Protein AF-A0A812KJJ4-F1 (afdb_monomer_lite)

Secondary structure (DSSP, 8-state):
-HHHHHHHGGGS-GGGHHHHHHHHHHHHHHT-SGGGHHHHHHHHHHHHHHHHHHGGGSS-HHHHHHHHHSSSHHHHHHHHHHHHHHHHHHT-TTS---HHHHHHHHHHHHHHHHHHHHHHHHHHTT-HHHHHHHHS-------GGGTTSSSSSS-------------------------------

Sequence (185 aa):
MRTKVQFDFYELPVESYGALRDSMLNHIDRFRAAEHQPIHTQLAIALADLAIQMDNAWPNPIETLFQRFGQTPQSWFTLLEVMKMLPEENNNYKLMTDSFKRESCSQRLQAATAQVVQFLLKLQCSDVQAKRKVLEPQPLESSPAKLVLELDTLHLPLLVQRPSPYPAELNASALDPINPKPWIS

Foldseek 3Di:
DLVCLQPVVVVDDLVCLVVVLVVLLVVLLVQLDPVSVVVNLSSLLSNLSSCLACQVSNPQSLVVLCVSQVPDPSRVVSSVSNLVNNLVVLPDPSRPDDPVSSVSSVVNNVVCVVVVVVSVVVVVPPVPVVVCVVPPPDPPPCDVVVVVPPPPPDDDDDDDDDDDDDYDDDDDDDDDDDDDDDDDD

Structure (mmCIF, N/CA/C/O backbone):
data_AF-A0A812KJJ4-F1
#
_entry.id   AF-A0A812KJJ4-F1
#
loop_
_atom_site.group_PDB
_atom_site.id
_atom_site.type_symbol
_atom_site.label_atom_id
_atom_site.label_alt_id
_atom_site.label_comp_id
_atom_site.label_asym_id
_atom_site.label_entity_id
_atom_site.label_seq_id
_atom_site.pdbx_PDB_ins_code
_atom_site.Cartn_x
_atom_site.Cartn_y
_atom_site.Cartn_z
_atom_site.occupancy
_atom_site.B_iso_or_equiv
_atom_site.auth_seq_id
_atom_site.auth_comp_id
_atom_site.auth_asym_id
_atom_site.auth_atom_id
_atom_site.pdbx_PDB_model_num
ATOM 1 N N . MET A 1 1 ? 8.246 -13.602 4.225 1.00 66.00 1 MET A N 1
ATOM 2 C CA . MET A 1 1 ? 7.565 -12.934 3.092 1.00 66.00 1 MET A CA 1
ATOM 3 C C . MET A 1 1 ? 8.172 -11.574 2.794 1.00 66.00 1 MET A C 1
ATOM 5 O O . MET A 1 1 ? 8.702 -11.435 1.705 1.00 66.00 1 MET A O 1
ATOM 9 N N . ARG A 1 2 ? 8.209 -10.630 3.750 1.00 78.44 2 ARG A N 1
ATOM 10 C CA . ARG A 1 2 ? 8.825 -9.302 3.560 1.00 78.44 2 ARG A CA 1
ATOM 11 C C . ARG A 1 2 ? 10.224 -9.340 2.930 1.00 78.44 2 ARG A C 1
ATOM 13 O O . ARG A 1 2 ? 10.422 -8.730 1.896 1.00 78.44 2 ARG A O 1
ATOM 20 N N . THR A 1 3 ? 11.147 -10.133 3.477 1.00 78.19 3 THR A N 1
ATOM 21 C CA . THR A 1 3 ? 12.515 -10.287 2.942 1.00 78.19 3 THR A CA 1
ATOM 22 C C . THR A 1 3 ? 12.534 -10.685 1.463 1.00 78.19 3 THR A C 1
ATOM 24 O O . THR A 1 3 ? 13.253 -10.079 0.686 1.00 78.19 3 THR A O 1
ATOM 27 N N . LYS A 1 4 ? 11.693 -11.641 1.047 1.00 76.69 4 LYS A N 1
ATOM 28 C CA . LYS A 1 4 ? 11.633 -12.073 -0.358 1.00 76.69 4 LYS A CA 1
ATOM 29 C C . LYS A 1 4 ? 11.108 -10.984 -1.282 1.00 76.69 4 LYS A C 1
ATOM 31 O O . LYS A 1 4 ? 11.615 -10.829 -2.380 1.00 76.69 4 LYS A O 1
ATOM 36 N N . VAL A 1 5 ? 10.111 -10.219 -0.834 1.00 74.94 5 VAL A N 1
ATOM 37 C CA . VAL A 1 5 ? 9.665 -9.042 -1.585 1.00 74.94 5 VAL A CA 1
ATOM 38 C C . VAL A 1 5 ? 10.828 -8.053 -1.660 1.00 74.94 5 VAL A C 1
ATOM 40 O O . VAL A 1 5 ? 11.232 -7.686 -2.746 1.00 74.94 5 VAL A O 1
ATOM 43 N N . GLN A 1 6 ? 11.458 -7.695 -0.545 1.00 78.00 6 GLN A N 1
ATOM 44 C CA . GLN A 1 6 ? 12.519 -6.682 -0.521 1.00 78.00 6 GLN A CA 1
ATOM 45 C C . GLN A 1 6 ? 13.761 -7.009 -1.363 1.00 78.00 6 GLN A C 1
ATOM 47 O O . GLN A 1 6 ? 14.363 -6.076 -1.893 1.00 78.00 6 GLN A O 1
ATOM 52 N N . PHE A 1 7 ? 14.146 -8.285 -1.465 1.00 76.19 7 PHE A N 1
ATOM 53 C CA . PHE A 1 7 ? 15.417 -8.686 -2.077 1.00 76.19 7 PHE A CA 1
ATOM 54 C C . PHE A 1 7 ? 15.286 -9.535 -3.340 1.00 76.19 7 PHE A C 1
ATOM 56 O O . PHE A 1 7 ? 16.163 -9.428 -4.183 1.00 76.19 7 PHE A O 1
ATOM 63 N N . ASP A 1 8 ? 14.215 -10.315 -3.507 1.00 82.00 8 ASP A N 1
ATOM 64 C CA . ASP A 1 8 ? 14.131 -11.349 -4.554 1.00 82.00 8 ASP A CA 1
ATOM 65 C C . ASP A 1 8 ? 12.957 -11.111 -5.521 1.00 82.00 8 ASP A C 1
ATOM 67 O O . ASP A 1 8 ? 12.625 -11.961 -6.343 1.00 82.00 8 ASP A O 1
ATOM 71 N N . PHE A 1 9 ? 12.274 -9.965 -5.435 1.00 85.38 9 PHE A N 1
ATOM 72 C CA . PHE A 1 9 ? 11.075 -9.719 -6.243 1.00 85.38 9 PHE A CA 1
ATOM 73 C C . PHE A 1 9 ? 11.355 -9.730 -7.752 1.00 85.38 9 PHE A C 1
ATOM 75 O O . PHE A 1 9 ? 10.498 -10.155 -8.520 1.00 85.38 9 PHE A O 1
ATOM 82 N N . TYR A 1 10 ? 12.554 -9.322 -8.179 1.00 83.25 10 TYR A N 1
ATOM 83 C CA . TYR A 1 10 ? 12.963 -9.363 -9.588 1.00 83.25 10 TYR A CA 1
ATOM 84 C C . TYR A 1 10 ? 13.077 -10.790 -10.154 1.00 83.25 10 TYR A C 1
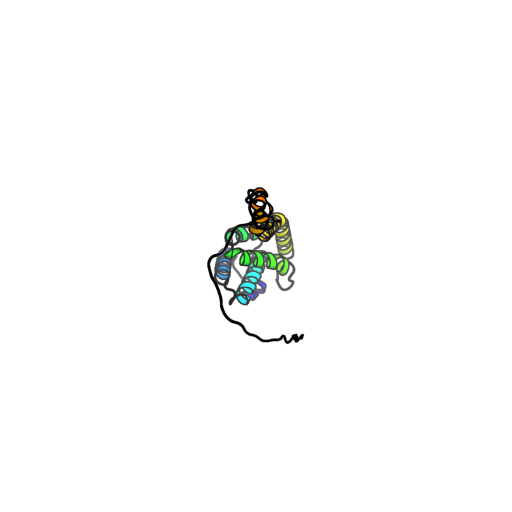ATOM 86 O O . TYR A 1 10 ? 13.110 -10.948 -11.371 1.00 83.25 10 TYR A O 1
ATOM 94 N N . GLU A 1 11 ? 13.140 -11.822 -9.304 1.00 88.06 11 GLU A N 1
ATOM 95 C CA . GLU A 1 11 ? 13.175 -13.227 -9.731 1.00 88.06 11 GLU A CA 1
ATOM 96 C C . GLU A 1 11 ? 11.788 -13.754 -10.126 1.00 88.06 11 GLU A C 1
ATOM 98 O O . GLU A 1 11 ? 11.671 -14.824 -10.728 1.00 88.06 11 GLU A O 1
ATOM 103 N N . LEU A 1 12 ? 10.718 -13.034 -9.772 1.00 88.25 12 LEU A N 1
ATOM 104 C CA . LEU A 1 12 ? 9.355 -13.483 -10.009 1.00 88.25 12 LEU A CA 1
ATOM 105 C C . LEU A 1 12 ? 8.900 -13.178 -11.449 1.00 88.25 12 LEU A C 1
ATOM 107 O O . LEU A 1 12 ? 9.078 -12.061 -11.935 1.00 88.25 12 LEU A O 1
ATOM 111 N N . PRO A 1 13 ? 8.233 -14.130 -12.125 1.00 91.88 13 PRO A N 1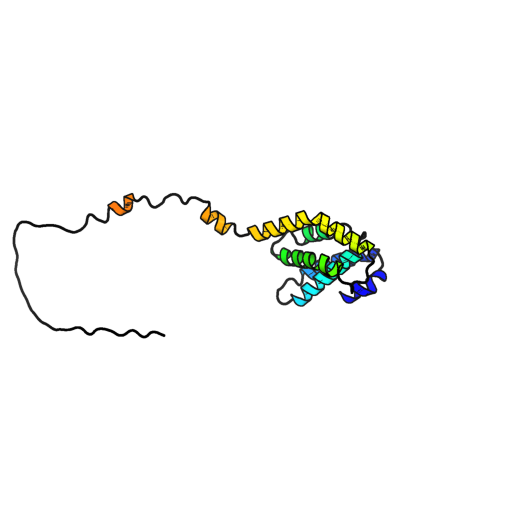
ATOM 112 C CA . PRO A 1 13 ? 7.617 -13.878 -13.423 1.00 91.88 13 PRO A CA 1
ATOM 113 C C . PRO A 1 13 ? 6.444 -12.897 -13.265 1.00 91.88 13 PRO A C 1
ATOM 115 O O . PRO A 1 13 ? 5.654 -13.017 -12.321 1.00 91.88 13 PRO A O 1
ATOM 118 N N . VAL A 1 14 ? 6.310 -11.932 -14.180 1.00 89.56 14 VAL A N 1
ATOM 119 C CA . VAL A 1 14 ? 5.319 -10.835 -14.098 1.00 89.56 14 VAL A CA 1
ATOM 120 C C . VAL A 1 14 ? 3.884 -11.365 -14.009 1.00 89.56 14 VAL A C 1
ATOM 122 O O . VAL A 1 14 ? 3.035 -10.799 -13.321 1.00 89.56 14 VAL A O 1
ATOM 125 N N . GLU A 1 15 ? 3.621 -12.507 -14.634 1.00 92.81 15 GLU A N 1
ATOM 126 C CA . GLU A 1 15 ? 2.335 -13.206 -14.646 1.00 92.81 15 GLU A CA 1
ATOM 127 C C . GLU A 1 15 ? 1.910 -13.658 -13.236 1.00 92.81 15 GLU A C 1
ATOM 129 O O . GLU A 1 15 ? 0.719 -13.788 -12.950 1.00 92.81 15 GLU A O 1
ATOM 134 N N . SER A 1 16 ? 2.871 -13.861 -12.326 1.00 93.44 16 SER A N 1
ATOM 135 C CA . SER A 1 16 ? 2.617 -14.265 -10.936 1.00 93.44 16 SER A CA 1
ATOM 136 C C . SER A 1 16 ? 2.270 -13.099 -10.006 1.00 93.44 16 SER A C 1
ATOM 138 O O . SER A 1 16 ? 1.725 -13.323 -8.921 1.00 93.44 16 SER A O 1
ATOM 140 N N . TYR A 1 17 ? 2.536 -11.852 -10.416 1.00 94.25 17 TYR A N 1
ATOM 141 C CA . TYR A 1 17 ? 2.412 -10.684 -9.540 1.00 94.25 17 TYR A CA 1
ATOM 142 C C . TYR A 1 17 ? 0.975 -10.490 -9.046 1.00 94.25 17 TYR A C 1
ATOM 144 O O . TYR A 1 17 ? 0.752 -10.241 -7.861 1.00 94.25 17 TYR A O 1
ATOM 152 N N . GLY A 1 18 ? -0.011 -10.649 -9.936 1.00 95.25 18 GLY A N 1
ATOM 153 C CA . GLY A 1 18 ? -1.428 -10.534 -9.583 1.00 95.25 18 GLY A CA 1
ATOM 154 C C . GLY A 1 18 ? -1.853 -11.567 -8.536 1.00 95.25 18 GLY A C 1
ATOM 155 O O . GLY A 1 18 ? -2.456 -11.210 -7.526 1.00 95.25 18 GLY A O 1
ATOM 156 N N . ALA A 1 19 ? -1.459 -12.831 -8.722 1.00 95.38 19 ALA A N 1
ATOM 157 C CA . ALA A 1 19 ? -1.766 -13.905 -7.779 1.00 95.38 19 ALA A CA 1
ATOM 158 C C . ALA A 1 19 ? -1.101 -13.685 -6.407 1.00 95.38 19 ALA A C 1
ATOM 160 O O . ALA A 1 19 ? -1.727 -13.917 -5.368 1.00 95.38 19 ALA A O 1
ATOM 161 N N . LEU A 1 20 ? 0.147 -13.198 -6.384 1.00 94.75 20 LEU A N 1
ATOM 162 C CA . LEU A 1 20 ? 0.846 -12.848 -5.146 1.00 94.75 20 LEU A CA 1
ATOM 163 C C . LEU A 1 20 ? 0.141 -11.704 -4.408 1.00 94.75 20 LEU A C 1
ATOM 165 O O . LEU A 1 20 ? -0.137 -11.832 -3.214 1.00 94.75 20 LEU A O 1
ATOM 169 N N . ARG A 1 21 ? -0.197 -10.619 -5.117 1.00 96.31 21 ARG A N 1
ATOM 170 C CA . ARG A 1 21 ? -0.962 -9.488 -4.574 1.00 96.31 21 ARG A CA 1
ATOM 171 C C . ARG A 1 21 ? -2.258 -9.963 -3.927 1.00 96.31 21 ARG A C 1
ATOM 173 O O . ARG A 1 21 ? -2.523 -9.637 -2.771 1.00 96.31 21 ARG A O 1
ATOM 180 N N . ASP A 1 22 ? -3.045 -10.755 -4.647 1.00 96.62 22 ASP A N 1
ATOM 181 C CA . ASP A 1 22 ? -4.348 -11.219 -4.171 1.00 96.62 22 ASP A CA 1
ATOM 182 C C . ASP A 1 22 ? -4.196 -12.145 -2.955 1.00 96.62 22 ASP A C 1
ATOM 184 O O . ASP A 1 22 ? -4.952 -12.045 -1.984 1.00 96.62 22 ASP A O 1
ATOM 188 N N . SER A 1 23 ? -3.168 -12.999 -2.945 1.00 96.25 23 SER A N 1
ATOM 189 C CA . SER A 1 23 ? -2.822 -13.816 -1.780 1.00 96.25 23 SER A CA 1
ATOM 190 C C . SER A 1 23 ? -2.473 -12.958 -0.561 1.00 96.25 23 SER A C 1
ATOM 192 O O . SER A 1 23 ? -2.976 -13.225 0.533 1.00 96.25 23 SER A O 1
ATOM 194 N N . MET A 1 24 ? -1.675 -11.899 -0.726 1.00 95.75 24 MET A N 1
ATOM 195 C CA . MET A 1 24 ? -1.295 -11.005 0.373 1.00 95.75 24 MET A CA 1
ATOM 196 C C . MET A 1 24 ? -2.477 -10.194 0.909 1.00 95.75 24 MET A C 1
ATOM 198 O O . MET A 1 24 ? -2.653 -10.120 2.126 1.00 95.75 24 MET A O 1
ATOM 202 N N . LEU A 1 25 ? -3.327 -9.662 0.023 1.00 96.81 25 LEU A N 1
ATOM 203 C CA . LEU A 1 25 ? -4.563 -8.965 0.396 1.00 96.81 25 LEU A CA 1
ATOM 204 C C . LEU A 1 25 ? -5.510 -9.869 1.194 1.00 96.81 25 LEU A C 1
ATOM 206 O O . LEU A 1 25 ? -6.129 -9.420 2.156 1.00 96.81 25 LEU A O 1
ATOM 210 N N . ASN A 1 26 ? -5.603 -11.150 0.834 1.00 95.94 26 ASN A N 1
ATOM 211 C CA . ASN A 1 26 ? -6.398 -12.117 1.586 1.00 95.94 26 ASN A CA 1
ATOM 212 C C . ASN A 1 26 ? -5.744 -12.504 2.923 1.00 95.94 26 ASN A C 1
ATOM 214 O O . ASN A 1 26 ? -6.450 -12.707 3.907 1.00 95.94 26 ASN A O 1
ATOM 218 N N . HIS A 1 27 ? -4.414 -12.615 2.985 1.00 94.31 27 HIS A N 1
ATOM 219 C CA . HIS A 1 27 ? -3.716 -12.981 4.220 1.00 94.31 27 HIS A CA 1
ATOM 220 C C . HIS A 1 27 ? -3.820 -11.892 5.286 1.00 94.31 27 HIS A C 1
ATOM 222 O O . HIS A 1 27 ? -4.172 -12.202 6.419 1.00 94.31 27 HIS A O 1
ATOM 228 N N . ILE A 1 28 ? -3.570 -10.626 4.943 1.00 95.19 28 ILE A N 1
ATOM 229 C CA . ILE A 1 28 ? -3.642 -9.526 5.920 1.00 95.19 28 ILE A CA 1
ATOM 230 C C . ILE A 1 28 ? -5.046 -9.376 6.531 1.00 95.19 28 ILE A C 1
ATOM 232 O O . ILE A 1 28 ? -5.184 -9.033 7.702 1.00 95.19 28 ILE A O 1
ATOM 236 N N . ASP A 1 29 ? -6.090 -9.711 5.770 1.00 91.69 29 ASP A N 1
ATOM 237 C CA . ASP A 1 29 ? -7.484 -9.699 6.224 1.00 91.69 29 ASP A CA 1
ATOM 238 C C . ASP A 1 29 ? -7.753 -10.745 7.325 1.00 91.69 29 ASP A C 1
ATOM 240 O O . ASP A 1 29 ? -8.553 -10.507 8.229 1.00 91.69 29 ASP A O 1
ATOM 244 N N . ARG A 1 30 ? -7.039 -11.881 7.293 1.00 91.75 30 ARG A N 1
ATOM 245 C CA . ARG A 1 30 ? -7.164 -12.976 8.275 1.00 91.75 30 ARG A CA 1
ATOM 246 C C . ARG A 1 30 ? -6.480 -12.674 9.607 1.00 91.75 30 ARG A C 1
ATOM 248 O O . ARG A 1 30 ? -6.903 -13.199 10.629 1.00 91.75 30 ARG A O 1
ATOM 255 N N . PHE A 1 31 ? -5.447 -11.834 9.612 1.00 92.12 31 PHE A N 1
ATOM 256 C CA . PHE A 1 31 ? -4.639 -11.537 10.804 1.00 92.12 31 PHE A CA 1
ATOM 257 C C . PHE A 1 31 ? -5.050 -10.238 11.513 1.00 92.12 31 PHE A C 1
ATOM 259 O O . PHE A 1 31 ? -4.237 -9.608 12.172 1.00 92.12 31 PHE A O 1
ATOM 266 N N . ARG A 1 32 ? -6.311 -9.811 11.396 1.00 88.81 32 ARG A N 1
ATOM 267 C CA . ARG A 1 32 ? -6.810 -8.560 12.004 1.00 88.81 32 ARG A CA 1
ATOM 268 C C . ARG A 1 32 ? -6.911 -8.542 13.521 1.00 88.81 32 ARG A C 1
ATOM 270 O O . ARG A 1 32 ? -7.018 -7.464 14.100 1.00 88.81 32 ARG A O 1
ATOM 277 N N . ALA A 1 33 ? -6.991 -9.714 14.135 1.00 88.12 33 ALA A N 1
ATOM 278 C CA . ALA A 1 33 ? -7.205 -9.823 15.565 1.00 88.12 33 ALA A CA 1
ATOM 279 C C . ALA A 1 33 ? -6.017 -9.212 16.332 1.00 88.12 33 ALA A C 1
ATOM 281 O O . ALA A 1 33 ? -4.876 -9.265 15.866 1.00 88.12 33 ALA A O 1
ATOM 282 N N . ALA A 1 34 ? -6.282 -8.595 17.485 1.00 87.25 34 ALA A N 1
ATOM 283 C CA . ALA A 1 34 ? -5.281 -7.816 18.219 1.00 87.25 34 ALA A CA 1
ATOM 284 C C . ALA A 1 34 ? -4.072 -8.670 18.647 1.00 87.25 34 ALA A C 1
ATOM 286 O O . ALA A 1 34 ? -2.934 -8.205 18.630 1.00 87.25 34 ALA A O 1
ATOM 287 N N . GLU A 1 35 ? -4.300 -9.948 18.944 1.00 91.50 35 GLU A N 1
ATOM 288 C CA . GLU A 1 35 ? -3.283 -10.958 19.245 1.00 91.50 35 GLU A CA 1
ATOM 289 C C . GLU A 1 35 ? -2.312 -11.234 18.082 1.00 91.50 35 GLU A C 1
ATOM 291 O O . GLU A 1 35 ? -1.236 -11.797 18.283 1.00 91.50 35 GLU A O 1
ATOM 296 N N . HIS A 1 36 ? -2.667 -10.836 16.860 1.00 92.88 36 HIS A N 1
ATOM 297 C CA . HIS A 1 36 ? -1.858 -11.003 15.656 1.00 92.88 36 HIS A CA 1
ATOM 298 C C . HIS A 1 36 ? -1.225 -9.694 15.174 1.00 92.88 36 HIS A C 1
ATOM 300 O O . HIS A 1 36 ? -0.637 -9.675 14.091 1.00 92.88 36 HIS A O 1
ATOM 306 N N . GLN A 1 37 ? -1.281 -8.620 15.969 1.00 92.25 37 GLN A N 1
ATOM 307 C CA . GLN A 1 37 ? -0.803 -7.293 15.572 1.00 92.25 37 GLN A CA 1
ATOM 308 C C . GLN A 1 37 ? 0.627 -7.290 14.997 1.00 92.25 37 GLN A C 1
ATOM 310 O O . GLN A 1 37 ? 0.803 -6.729 13.917 1.00 92.25 37 GLN A O 1
ATOM 315 N N . PRO A 1 38 ? 1.638 -7.969 15.581 1.00 94.12 38 PRO A N 1
ATOM 316 C CA . PRO A 1 38 ? 2.976 -7.996 14.984 1.00 94.12 38 PRO A CA 1
ATOM 317 C C . PRO A 1 38 ? 3.008 -8.627 13.584 1.00 94.12 38 PRO A C 1
ATOM 319 O O . PRO A 1 38 ? 3.742 -8.168 12.708 1.00 94.12 38 PRO A O 1
ATOM 322 N N . ILE A 1 39 ? 2.209 -9.675 13.360 1.00 94.62 39 ILE A N 1
ATOM 323 C CA . ILE A 1 39 ? 2.107 -10.368 12.068 1.00 94.62 39 ILE A CA 1
ATOM 324 C C . ILE A 1 39 ? 1.411 -9.461 11.058 1.00 94.62 39 ILE A C 1
ATOM 326 O O . ILE A 1 39 ? 1.889 -9.310 9.934 1.00 94.62 39 ILE A O 1
ATOM 330 N N . HIS A 1 40 ? 0.305 -8.842 11.466 1.00 95.38 40 HIS A N 1
ATOM 331 C CA . HIS A 1 40 ? -0.457 -7.924 10.631 1.00 95.38 40 HIS A CA 1
ATOM 332 C C . HIS A 1 40 ? 0.392 -6.732 10.191 1.00 95.38 40 HIS A C 1
ATOM 334 O O . HIS A 1 40 ? 0.494 -6.491 8.990 1.00 95.38 40 HIS A O 1
ATOM 340 N N . THR A 1 41 ? 1.132 -6.106 11.110 1.00 95.38 41 THR A N 1
ATOM 341 C CA . THR A 1 41 ? 2.072 -5.034 10.770 1.00 95.38 41 THR A CA 1
ATOM 342 C C . THR A 1 41 ? 3.108 -5.502 9.749 1.00 95.38 41 THR A C 1
ATOM 344 O O . THR A 1 41 ? 3.325 -4.829 8.745 1.00 95.38 41 THR A O 1
ATOM 347 N N . GLN A 1 42 ? 3.721 -6.682 9.915 1.00 95.69 42 GLN A N 1
ATOM 348 C CA . GLN A 1 42 ? 4.672 -7.186 8.910 1.00 95.69 42 GLN A CA 1
ATOM 349 C C . GLN A 1 42 ? 4.021 -7.469 7.549 1.00 95.69 42 GLN A C 1
ATOM 351 O O . GLN A 1 42 ? 4.672 -7.288 6.518 1.00 95.69 42 GLN A O 1
ATOM 356 N N . LEU A 1 43 ? 2.756 -7.894 7.520 1.00 96.12 43 LEU A N 1
ATOM 357 C CA . LEU A 1 43 ? 1.997 -8.058 6.280 1.00 96.12 43 LEU A CA 1
ATOM 358 C C . LEU A 1 43 ? 1.670 -6.709 5.634 1.00 96.12 43 LEU A C 1
ATOM 360 O O . LEU A 1 43 ? 1.783 -6.600 4.415 1.00 96.12 43 LEU A O 1
ATOM 364 N N . ALA A 1 44 ? 1.327 -5.685 6.420 1.00 97.31 44 ALA A N 1
ATOM 365 C CA . ALA A 1 44 ? 1.084 -4.333 5.926 1.00 97.31 44 ALA A CA 1
ATOM 366 C C . ALA A 1 44 ? 2.344 -3.743 5.286 1.00 97.31 44 ALA A C 1
ATOM 368 O O . ALA A 1 44 ? 2.283 -3.201 4.183 1.00 97.31 44 ALA A O 1
ATOM 369 N N . ILE A 1 45 ? 3.496 -3.930 5.936 1.00 96.88 45 ILE A N 1
ATOM 370 C CA . ILE A 1 45 ? 4.783 -3.493 5.401 1.00 96.88 45 ILE A CA 1
ATOM 371 C C . ILE A 1 45 ? 5.129 -4.247 4.114 1.00 96.88 45 ILE A C 1
ATOM 373 O O . ILE A 1 45 ? 5.453 -3.636 3.103 1.00 96.88 45 ILE A O 1
ATOM 377 N N . ALA A 1 46 ? 5.003 -5.576 4.118 1.00 96.12 46 ALA A N 1
ATOM 378 C CA . ALA A 1 46 ? 5.287 -6.372 2.929 1.00 96.12 46 ALA A CA 1
ATOM 379 C C . ALA A 1 46 ? 4.350 -6.024 1.755 1.00 96.12 46 ALA A C 1
ATOM 381 O O . ALA A 1 46 ? 4.758 -6.105 0.600 1.00 96.12 46 ALA A O 1
ATOM 382 N N . LEU A 1 47 ? 3.098 -5.647 2.035 1.00 97.25 47 LEU A N 1
ATOM 383 C CA . LEU A 1 47 ? 2.141 -5.210 1.019 1.00 97.25 47 LEU A CA 1
ATOM 384 C C . LEU A 1 47 ? 2.492 -3.824 0.459 1.00 97.25 47 LEU A C 1
ATOM 386 O O . LEU A 1 47 ? 2.328 -3.604 -0.740 1.00 97.25 47 LEU A O 1
ATOM 390 N N . ALA A 1 48 ? 3.009 -2.918 1.295 1.00 97.94 48 ALA A N 1
ATOM 391 C CA . ALA A 1 48 ? 3.562 -1.640 0.850 1.00 97.94 48 ALA A CA 1
ATOM 392 C C . ALA A 1 48 ? 4.794 -1.844 -0.052 1.00 97.94 48 ALA A C 1
ATOM 394 O O . ALA A 1 48 ? 4.824 -1.311 -1.162 1.00 97.94 48 ALA A O 1
ATOM 395 N N . ASP A 1 49 ? 5.744 -2.688 0.369 1.00 97.44 49 ASP A N 1
ATOM 396 C CA . ASP A 1 49 ? 6.920 -3.071 -0.426 1.00 97.44 49 ASP A CA 1
ATOM 397 C C . ASP A 1 49 ? 6.510 -3.652 -1.792 1.00 97.44 49 ASP A C 1
ATOM 399 O O . ASP A 1 49 ? 7.075 -3.298 -2.829 1.00 97.44 49 ASP A O 1
ATOM 403 N N . LEU A 1 50 ? 5.494 -4.525 -1.805 1.00 96.94 50 LEU A N 1
ATOM 404 C CA . LEU A 1 50 ? 4.968 -5.132 -3.027 1.00 96.94 50 LEU A CA 1
ATOM 405 C C . LEU A 1 50 ? 4.346 -4.086 -3.962 1.00 96.94 50 LEU A C 1
ATOM 407 O O . LEU A 1 50 ? 4.607 -4.111 -5.164 1.00 96.94 50 LEU A O 1
ATOM 411 N N . ALA A 1 51 ? 3.537 -3.166 -3.430 1.00 97.62 51 ALA A N 1
ATOM 412 C CA . ALA A 1 51 ? 2.885 -2.126 -4.223 1.00 97.62 51 ALA A CA 1
ATOM 413 C C . ALA A 1 51 ? 3.899 -1.203 -4.916 1.00 97.62 51 ALA A C 1
ATOM 415 O O . ALA A 1 51 ? 3.727 -0.881 -6.092 1.00 97.62 51 ALA A O 1
ATOM 416 N N . ILE A 1 52 ? 4.975 -0.825 -4.216 1.00 97.31 52 ILE A N 1
ATOM 417 C CA . ILE A 1 52 ? 6.063 -0.017 -4.784 1.00 97.31 52 ILE A CA 1
ATOM 418 C C . ILE A 1 52 ? 6.769 -0.791 -5.904 1.00 97.31 52 ILE A C 1
ATOM 420 O O . ILE A 1 52 ? 7.019 -0.242 -6.975 1.00 97.31 52 ILE A O 1
ATOM 424 N N . GLN A 1 53 ? 7.059 -2.076 -5.693 1.00 95.69 53 GLN A N 1
ATOM 425 C CA . GLN A 1 53 ? 7.825 -2.859 -6.661 1.00 95.69 53 GLN A CA 1
ATOM 426 C C . GLN A 1 53 ? 7.050 -3.308 -7.898 1.00 95.69 53 GLN A C 1
ATOM 428 O O . GLN A 1 53 ? 7.652 -3.387 -8.975 1.00 95.69 53 GLN A O 1
ATOM 433 N N . MET A 1 54 ? 5.749 -3.583 -7.765 1.00 95.62 54 MET A N 1
ATOM 434 C CA . MET A 1 54 ? 4.876 -3.892 -8.901 1.00 95.62 54 MET A CA 1
ATOM 435 C C . MET A 1 54 ? 4.715 -2.688 -9.833 1.00 95.62 54 MET A C 1
ATOM 437 O O . MET A 1 54 ? 4.559 -2.883 -11.035 1.00 95.62 54 MET A O 1
ATOM 441 N N . ASP A 1 55 ? 4.764 -1.466 -9.297 1.00 95.00 55 ASP A N 1
ATOM 442 C CA . ASP A 1 55 ? 4.643 -0.210 -10.037 1.00 95.00 55 ASP A CA 1
ATOM 443 C C . ASP A 1 55 ? 3.517 -0.223 -11.094 1.00 95.00 55 ASP A C 1
ATOM 445 O O . ASP A 1 55 ? 2.344 -0.232 -10.721 1.00 95.00 55 ASP A O 1
ATOM 449 N N . ASN A 1 56 ? 3.842 -0.269 -12.391 1.00 93.06 56 ASN A N 1
ATOM 450 C CA . ASN A 1 56 ? 2.866 -0.299 -13.486 1.00 93.06 56 ASN A CA 1
ATOM 451 C C . ASN A 1 56 ? 2.041 -1.597 -13.548 1.00 93.06 56 ASN A C 1
ATOM 453 O O . ASN A 1 56 ? 0.919 -1.586 -14.048 1.00 93.06 56 ASN A O 1
ATOM 457 N N . ALA A 1 57 ? 2.552 -2.710 -13.012 1.00 94.62 57 ALA A N 1
ATOM 458 C CA . ALA A 1 57 ? 1.804 -3.965 -12.909 1.00 94.62 57 ALA A CA 1
ATOM 459 C C . ALA A 1 57 ? 0.687 -3.900 -11.848 1.00 94.62 57 ALA A C 1
ATOM 461 O O . ALA A 1 57 ? -0.214 -4.740 -11.838 1.00 94.62 57 ALA A O 1
ATOM 462 N N . TRP A 1 58 ? 0.715 -2.894 -10.966 1.00 96.19 58 TRP A N 1
ATOM 463 C CA . TRP A 1 58 ? -0.388 -2.560 -10.069 1.00 96.19 58 TRP A CA 1
ATOM 464 C C . TRP A 1 58 ? -0.688 -1.058 -10.153 1.00 96.19 58 TRP A C 1
ATOM 466 O O . TRP A 1 58 ? -0.238 -0.294 -9.304 1.00 96.19 58 TRP A O 1
ATOM 476 N N . PRO A 1 59 ? -1.455 -0.606 -11.160 1.00 88.88 59 PRO A N 1
ATOM 477 C CA . PRO A 1 59 ? -1.584 0.821 -11.459 1.00 88.88 59 PRO A CA 1
ATOM 478 C C . PRO A 1 59 ? -2.255 1.613 -10.327 1.00 88.88 59 PRO A C 1
ATOM 480 O O . PRO A 1 59 ? -1.764 2.677 -9.950 1.00 88.88 59 PRO A O 1
ATOM 483 N N . ASN A 1 60 ? -3.305 1.052 -9.712 1.00 93.94 60 ASN A N 1
ATOM 484 C CA . ASN A 1 60 ? -4.134 1.742 -8.716 1.00 93.94 60 ASN A CA 1
ATOM 485 C C . ASN A 1 60 ? -4.100 1.047 -7.336 1.00 93.94 60 ASN A C 1
ATOM 487 O O . ASN A 1 60 ? -5.133 0.547 -6.873 1.00 93.94 60 ASN A O 1
ATOM 491 N N . PRO A 1 61 ? -2.943 0.977 -6.646 1.00 96.50 61 PRO A N 1
ATOM 492 C CA . PRO A 1 61 ? -2.828 0.244 -5.388 1.00 96.50 61 PRO A CA 1
ATOM 493 C C . PRO A 1 61 ? -3.646 0.896 -4.276 1.00 96.50 61 PRO A C 1
ATOM 495 O O . PRO A 1 61 ? -4.349 0.205 -3.544 1.00 96.50 61 PRO A O 1
ATOM 498 N N . ILE A 1 62 ? -3.639 2.228 -4.201 1.00 96.62 62 ILE A N 1
ATOM 499 C CA . ILE A 1 62 ? -4.386 2.980 -3.188 1.00 96.62 62 ILE A CA 1
ATOM 500 C C . ILE A 1 62 ? -5.892 2.783 -3.376 1.00 96.62 62 ILE A C 1
ATOM 502 O O . ILE A 1 62 ? -6.587 2.424 -2.429 1.00 96.62 62 ILE A O 1
ATOM 506 N N . GLU A 1 63 ? -6.395 2.920 -4.604 1.00 96.56 63 GLU A N 1
ATOM 507 C CA . GLU A 1 63 ? -7.808 2.679 -4.907 1.00 96.56 63 GLU A CA 1
ATOM 508 C C . GLU A 1 63 ? -8.223 1.240 -4.568 1.00 96.56 63 GLU A C 1
ATOM 510 O O . GLU A 1 63 ? -9.230 1.037 -3.892 1.00 96.56 63 GLU A O 1
ATOM 515 N N . THR A 1 64 ? -7.407 0.249 -4.951 1.00 97.06 64 THR A N 1
ATOM 516 C CA . THR A 1 64 ? -7.639 -1.169 -4.621 1.00 97.06 64 THR A CA 1
ATOM 517 C C . THR A 1 64 ? -7.766 -1.364 -3.105 1.00 97.06 64 THR A C 1
ATOM 519 O O . THR A 1 64 ? -8.663 -2.061 -2.632 1.00 97.06 64 THR A O 1
ATOM 522 N N . LEU A 1 65 ? -6.896 -0.718 -2.321 1.00 97.69 65 LEU A N 1
ATOM 523 C CA . LEU A 1 65 ? -6.920 -0.782 -0.858 1.00 97.69 65 LEU A CA 1
ATOM 524 C C . LEU A 1 65 ? -8.170 -0.111 -0.275 1.00 97.69 65 LEU A C 1
ATOM 526 O O . LEU A 1 65 ? -8.788 -0.673 0.628 1.00 97.69 65 LEU A O 1
A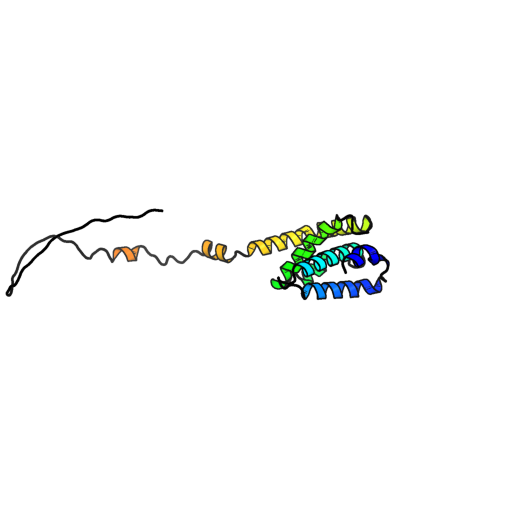TOM 530 N N . PHE A 1 66 ? -8.601 1.036 -0.802 1.00 97.19 66 PHE A N 1
ATOM 531 C CA . PHE A 1 66 ? -9.852 1.685 -0.387 1.00 97.19 66 PHE A CA 1
ATOM 532 C C . PHE A 1 66 ? -11.090 0.849 -0.731 1.00 97.19 66 PHE A C 1
ATOM 534 O O . PHE A 1 66 ? -12.002 0.722 0.090 1.00 97.19 66 PHE A O 1
ATOM 541 N N . GLN A 1 67 ? -11.127 0.243 -1.916 1.00 96.44 67 GLN A N 1
ATOM 542 C CA . GLN A 1 67 ? -12.207 -0.658 -2.314 1.00 96.44 67 GLN A CA 1
ATOM 543 C C . GLN A 1 67 ? -12.248 -1.902 -1.419 1.00 96.44 67 GLN A C 1
ATOM 545 O O . GLN A 1 67 ? -13.327 -2.329 -1.016 1.00 96.44 67 GLN A O 1
ATOM 550 N N . ARG A 1 68 ? -11.085 -2.453 -1.049 1.00 95.88 68 ARG A N 1
ATOM 551 C CA . ARG A 1 68 ? -11.004 -3.671 -0.233 1.00 95.88 68 ARG A CA 1
ATOM 552 C C . ARG A 1 68 ? -11.235 -3.431 1.258 1.00 95.88 68 ARG A C 1
ATOM 554 O O . ARG A 1 68 ? -11.904 -4.231 1.903 1.00 95.88 68 ARG A O 1
ATOM 561 N N . PHE A 1 69 ? -10.672 -2.361 1.812 1.00 96.44 69 PHE A N 1
ATOM 562 C CA . PHE A 1 69 ? -10.577 -2.149 3.259 1.00 96.44 69 PHE A CA 1
ATOM 563 C C . PHE A 1 69 ? -11.244 -0.856 3.751 1.00 96.44 69 PHE A C 1
ATOM 565 O O . PHE A 1 69 ? -11.398 -0.669 4.957 1.00 96.44 69 PHE A O 1
ATOM 572 N N . GLY A 1 70 ? -11.694 0.029 2.859 1.00 94.31 70 GLY A N 1
ATOM 573 C CA . GLY A 1 70 ? -12.382 1.276 3.222 1.00 94.31 70 GLY A CA 1
ATOM 574 C C . GLY A 1 70 ? -13.884 1.127 3.482 1.00 94.31 70 GLY A C 1
ATOM 575 O O . GLY A 1 70 ? -14.507 2.045 4.017 1.00 94.31 70 GLY A O 1
ATOM 576 N N . GLN A 1 71 ? -14.473 -0.021 3.134 1.00 92.25 71 GLN A N 1
ATOM 577 C CA . GLN A 1 71 ? -15.929 -0.207 3.132 1.00 92.25 71 GLN A CA 1
ATOM 578 C C . GLN A 1 71 ? -16.512 -0.513 4.517 1.00 92.25 71 GLN A C 1
ATOM 580 O O . GLN A 1 71 ? -17.623 -0.083 4.816 1.00 92.25 71 GLN A O 1
ATOM 585 N N . THR A 1 72 ? -15.772 -1.224 5.376 1.00 90.31 72 THR A N 1
ATOM 586 C CA . THR A 1 72 ? -16.280 -1.685 6.680 1.00 90.31 72 THR A CA 1
ATOM 587 C C . THR A 1 72 ? -15.433 -1.167 7.847 1.00 90.31 72 THR A C 1
ATOM 589 O O . THR A 1 72 ? -14.208 -1.157 7.735 1.00 90.31 72 THR A O 1
ATOM 592 N N . PRO A 1 73 ? -16.029 -0.777 8.990 1.00 90.38 73 PRO A N 1
ATOM 593 C CA . PRO A 1 73 ? -15.269 -0.312 10.155 1.00 90.38 73 PRO A CA 1
ATOM 594 C C . PRO A 1 73 ? -14.197 -1.290 10.647 1.00 90.38 73 PRO A C 1
ATOM 596 O O . PRO A 1 73 ? -13.112 -0.883 11.052 1.00 90.38 73 PRO A O 1
ATOM 599 N N . GLN A 1 74 ? -14.473 -2.590 10.542 1.00 89.00 74 GLN A N 1
ATOM 600 C CA . GLN A 1 74 ? -13.572 -3.673 10.933 1.00 89.00 74 GLN A CA 1
ATOM 601 C C . GLN A 1 74 ? -12.308 -3.721 10.063 1.00 89.00 74 GLN A C 1
ATOM 603 O O . GLN A 1 74 ? -11.286 -4.256 10.488 1.00 89.00 74 GLN A O 1
ATOM 608 N N . SER A 1 75 ? -12.369 -3.169 8.847 1.00 92.62 75 SER A N 1
ATOM 609 C CA . SER A 1 75 ? -11.269 -3.164 7.886 1.00 92.62 75 SER A CA 1
ATOM 610 C C . SER A 1 75 ? -10.464 -1.876 7.836 1.00 92.62 75 SER A C 1
ATOM 612 O O . SER A 1 75 ? -9.361 -1.876 7.288 1.00 92.62 75 SER A O 1
ATOM 614 N N . TRP A 1 76 ? -10.963 -0.800 8.445 1.00 94.25 76 TRP A N 1
ATOM 615 C CA . TRP A 1 76 ? -10.304 0.504 8.419 1.00 94.25 76 TRP A CA 1
ATOM 616 C C . TRP A 1 76 ? -8.915 0.480 9.045 1.00 94.25 76 TRP A C 1
ATOM 618 O O . TRP A 1 76 ? -8.016 1.131 8.524 1.00 94.25 76 TRP A O 1
ATOM 628 N N . PHE A 1 77 ? -8.715 -0.308 10.104 1.00 93.12 77 PHE A N 1
ATOM 629 C CA . PHE A 1 77 ? -7.394 -0.483 10.706 1.00 93.12 77 PHE A CA 1
ATOM 630 C C . PHE A 1 77 ? -6.372 -0.998 9.679 1.00 93.12 77 PHE A C 1
ATOM 632 O O . PHE A 1 77 ? -5.335 -0.371 9.482 1.00 93.12 77 PHE A O 1
ATOM 639 N N . THR A 1 78 ? -6.716 -2.058 8.934 1.00 96.06 78 THR A N 1
ATOM 640 C CA . THR A 1 78 ? -5.869 -2.588 7.853 1.00 96.06 78 THR A CA 1
ATOM 641 C C . THR A 1 78 ? -5.569 -1.529 6.793 1.00 96.06 78 THR A C 1
ATOM 643 O O . THR A 1 78 ? -4.424 -1.401 6.368 1.00 96.06 78 THR A O 1
ATOM 646 N N . LEU A 1 79 ? -6.580 -0.762 6.366 1.00 97.25 79 LEU A N 1
ATOM 647 C CA . LEU A 1 79 ? -6.391 0.303 5.379 1.00 97.25 79 LEU A CA 1
ATOM 648 C C . LEU A 1 79 ? -5.378 1.341 5.869 1.00 97.25 79 LEU A C 1
ATOM 650 O O . LEU A 1 79 ? -4.426 1.652 5.158 1.00 97.25 79 LEU A O 1
ATOM 654 N N . LEU A 1 80 ? -5.590 1.873 7.073 1.00 95.94 80 LEU A N 1
ATOM 655 C CA . LEU A 1 80 ? -4.761 2.934 7.640 1.00 95.94 80 LEU A CA 1
ATOM 656 C C . LEU A 1 80 ? -3.325 2.476 7.862 1.00 95.94 80 LEU A C 1
ATOM 658 O O . LEU A 1 80 ? -2.399 3.241 7.610 1.00 95.94 80 LEU A O 1
ATOM 662 N N . GLU A 1 81 ? -3.135 1.233 8.294 1.00 96.12 81 GLU A N 1
ATOM 663 C CA . GLU A 1 81 ? -1.802 0.692 8.514 1.00 96.12 81 GLU A CA 1
ATOM 664 C C . GLU A 1 81 ? -1.026 0.559 7.202 1.00 96.12 81 GLU A C 1
ATOM 666 O O . GLU A 1 81 ? 0.101 1.037 7.112 1.00 96.12 81 GLU A O 1
ATOM 671 N N . VAL A 1 82 ? -1.642 0.032 6.138 1.00 97.69 82 VAL A N 1
ATOM 672 C CA . VAL A 1 82 ? -0.987 -0.038 4.819 1.00 97.69 82 VAL A CA 1
ATOM 673 C C . VAL A 1 82 ? -0.740 1.365 4.249 1.00 97.69 82 VAL A C 1
ATOM 675 O O . VAL A 1 82 ? 0.342 1.631 3.728 1.00 97.69 82 VAL A O 1
ATOM 678 N N . MET A 1 83 ? -1.705 2.285 4.379 1.00 97.25 83 MET A N 1
ATOM 679 C CA . MET A 1 83 ? -1.550 3.682 3.943 1.00 97.25 83 MET A CA 1
ATOM 680 C C . MET A 1 83 ? -0.414 4.401 4.671 1.00 97.25 83 MET A C 1
ATOM 682 O O . MET A 1 83 ? 0.269 5.217 4.062 1.00 97.25 83 MET A O 1
ATOM 686 N N . LYS A 1 84 ? -0.197 4.091 5.953 1.00 96.38 84 LYS A N 1
ATOM 687 C CA . LYS A 1 84 ? 0.936 4.593 6.733 1.00 96.38 84 LYS A CA 1
ATOM 688 C C . LYS A 1 84 ? 2.256 3.979 6.261 1.00 96.38 84 LYS A C 1
ATOM 690 O O . LYS A 1 84 ? 3.231 4.705 6.095 1.00 96.38 84 LYS A O 1
ATOM 695 N N . MET A 1 85 ? 2.289 2.668 6.014 1.00 97.75 85 MET A N 1
ATOM 696 C CA . MET A 1 85 ? 3.524 1.986 5.618 1.00 97.75 85 MET A CA 1
ATOM 697 C C . MET A 1 85 ? 4.005 2.356 4.210 1.00 97.75 85 MET A C 1
ATOM 699 O O . MET A 1 85 ? 5.207 2.341 3.971 1.00 97.75 85 MET A O 1
ATOM 703 N N . LEU A 1 86 ? 3.112 2.715 3.281 1.00 97.69 86 LEU A N 1
ATOM 704 C CA . LEU A 1 86 ? 3.483 3.102 1.910 1.00 97.69 86 LEU A CA 1
ATOM 705 C C . LEU A 1 86 ? 4.525 4.237 1.833 1.00 97.69 86 LEU A C 1
ATOM 707 O O . LEU A 1 86 ? 5.583 4.011 1.246 1.00 97.69 86 LEU A O 1
ATOM 711 N N . PRO A 1 87 ? 4.296 5.440 2.398 1.00 97.38 87 PRO A N 1
ATOM 712 C CA . PRO A 1 87 ? 5.299 6.503 2.382 1.00 97.38 87 PRO A CA 1
ATOM 713 C C . PRO A 1 87 ? 6.549 6.156 3.202 1.00 97.38 87 PRO A C 1
ATOM 715 O O . PRO A 1 87 ? 7.641 6.596 2.844 1.00 97.38 87 PRO A O 1
ATOM 718 N N . GLU A 1 88 ? 6.422 5.372 4.278 1.00 97.94 88 GLU A N 1
ATOM 719 C CA . GLU A 1 88 ? 7.569 4.937 5.086 1.00 97.94 88 GLU A CA 1
ATOM 720 C C . GLU A 1 88 ? 8.501 4.014 4.282 1.00 97.94 88 GLU A C 1
ATOM 722 O O . GLU A 1 88 ? 9.697 4.290 4.168 1.00 97.94 88 GLU A O 1
ATOM 727 N N . GLU A 1 89 ? 7.966 2.974 3.634 1.00 97.19 89 GLU A N 1
ATOM 728 C CA . GLU A 1 89 ? 8.771 2.061 2.815 1.00 97.19 89 GLU A CA 1
ATOM 729 C C . GLU A 1 89 ? 9.233 2.702 1.496 1.00 97.19 89 GLU A C 1
ATOM 731 O O . GLU A 1 89 ? 10.337 2.416 1.025 1.00 97.19 89 GLU A O 1
ATOM 736 N N . ASN A 1 90 ? 8.484 3.664 0.940 1.00 97.56 90 ASN A N 1
ATOM 737 C CA . ASN A 1 90 ? 8.941 4.421 -0.231 1.00 97.56 90 ASN A CA 1
ATOM 738 C C . ASN A 1 90 ? 10.176 5.293 0.055 1.00 97.56 90 ASN A C 1
ATOM 740 O O . ASN A 1 90 ? 10.887 5.675 -0.874 1.00 97.56 90 ASN A O 1
ATOM 744 N N . ASN A 1 91 ? 10.473 5.564 1.328 1.00 96.44 91 ASN A N 1
ATOM 745 C CA . ASN A 1 91 ? 11.703 6.222 1.775 1.00 96.44 91 ASN A CA 1
ATOM 746 C C . ASN A 1 91 ? 12.717 5.243 2.396 1.00 96.44 91 ASN A C 1
ATOM 748 O O . ASN A 1 91 ? 13.821 5.639 2.773 1.00 96.44 91 ASN A O 1
ATOM 752 N N . ASN A 1 92 ? 12.381 3.955 2.494 1.00 95.75 92 ASN A N 1
ATOM 753 C CA . ASN A 1 92 ? 13.251 2.946 3.079 1.00 95.75 92 ASN A CA 1
ATOM 754 C C . ASN A 1 92 ? 14.333 2.511 2.079 1.00 95.75 92 ASN A C 1
ATOM 756 O O . ASN A 1 92 ? 14.040 1.917 1.038 1.00 95.75 92 ASN A O 1
ATOM 760 N N . TYR A 1 93 ? 15.600 2.754 2.417 1.00 92.12 93 TYR A N 1
ATOM 761 C CA . TYR A 1 93 ? 16.755 2.348 1.607 1.00 92.12 93 TYR A CA 1
ATOM 762 C C . TYR A 1 93 ? 16.952 0.826 1.545 1.00 92.12 93 TYR A C 1
ATOM 764 O O . TYR A 1 93 ? 17.659 0.341 0.669 1.00 92.12 93 TYR A O 1
ATOM 772 N N . LYS A 1 94 ? 16.348 0.059 2.467 1.00 91.31 94 LYS A N 1
ATOM 773 C CA . LYS A 1 94 ? 16.419 -1.411 2.461 1.00 91.31 94 LYS A CA 1
ATOM 774 C C . LYS A 1 94 ? 15.555 -2.039 1.369 1.00 91.31 94 LYS A C 1
ATOM 776 O O . LYS A 1 94 ? 15.806 -3.181 1.003 1.00 91.31 94 LYS A O 1
ATOM 781 N N . LEU A 1 95 ? 14.559 -1.313 0.857 1.00 92.06 95 LEU A N 1
ATOM 782 C CA . LEU A 1 95 ? 13.785 -1.741 -0.301 1.00 92.06 95 LEU A CA 1
ATOM 783 C C . LEU A 1 95 ? 14.624 -1.517 -1.566 1.00 92.06 95 LEU A C 1
ATOM 785 O O . LEU A 1 95 ? 14.865 -0.374 -1.962 1.00 92.06 95 LEU A O 1
ATOM 789 N N . MET A 1 96 ? 15.074 -2.600 -2.199 1.00 90.19 96 MET A N 1
ATOM 790 C CA . MET A 1 96 ? 15.935 -2.551 -3.386 1.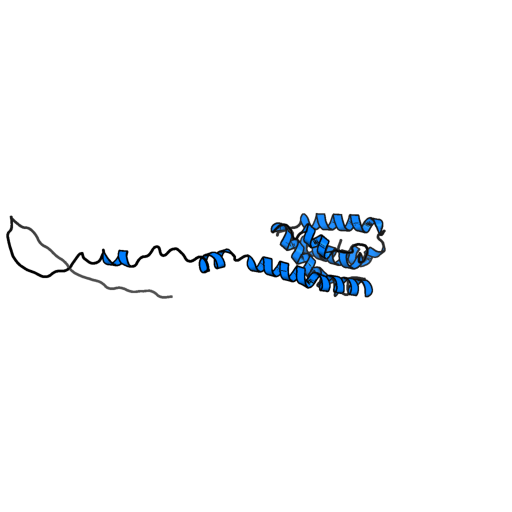00 90.19 96 MET A CA 1
ATOM 791 C C . MET A 1 96 ? 15.115 -2.245 -4.647 1.00 90.19 96 MET A C 1
ATOM 793 O O . MET A 1 96 ? 14.887 -3.101 -5.494 1.00 90.19 96 MET A O 1
ATOM 797 N N . THR A 1 97 ? 14.641 -1.003 -4.752 1.00 91.56 97 THR A N 1
ATOM 798 C CA . THR A 1 97 ? 13.852 -0.492 -5.881 1.00 91.56 97 THR A CA 1
ATOM 799 C C . THR A 1 97 ? 14.519 0.728 -6.513 1.00 91.56 97 THR A C 1
ATOM 801 O O . THR A 1 97 ? 15.205 1.495 -5.832 1.00 91.56 97 THR A O 1
ATOM 804 N N . ASP A 1 98 ? 14.288 0.931 -7.809 1.00 93.12 98 ASP A N 1
ATOM 805 C CA . ASP A 1 98 ? 14.803 2.079 -8.554 1.00 93.12 98 ASP A CA 1
ATOM 806 C C . ASP A 1 98 ? 14.071 3.395 -8.214 1.00 93.12 98 ASP A C 1
ATOM 808 O O . ASP A 1 98 ? 12.988 3.411 -7.618 1.00 93.12 98 ASP A O 1
ATOM 812 N N . SER A 1 99 ? 14.688 4.523 -8.582 1.00 95.44 99 SER A N 1
ATOM 813 C CA . SER A 1 99 ? 14.162 5.866 -8.313 1.00 95.44 99 SER A CA 1
ATOM 814 C C . SER A 1 99 ? 12.874 6.175 -9.073 1.00 95.44 99 SER A C 1
ATOM 816 O O . SER A 1 99 ? 12.058 6.941 -8.569 1.00 95.44 99 SER A O 1
ATOM 818 N N . PHE A 1 100 ? 12.668 5.573 -10.247 1.00 96.56 100 PHE A N 1
ATOM 819 C CA . PHE A 1 100 ? 11.474 5.796 -11.059 1.00 96.56 100 PHE A CA 1
ATOM 820 C C . PHE A 1 100 ? 10.233 5.231 -10.361 1.00 96.56 100 PHE A C 1
ATOM 822 O O . PHE A 1 100 ? 9.234 5.932 -10.203 1.00 96.56 100 PHE A O 1
ATOM 829 N N . LYS A 1 101 ? 10.319 4.006 -9.830 1.00 96.25 101 LYS A N 1
ATOM 830 C CA . LYS A 1 101 ? 9.247 3.411 -9.018 1.00 96.25 101 LYS A CA 1
ATOM 831 C C . LYS A 1 101 ? 8.962 4.224 -7.758 1.00 96.25 101 LYS A C 1
ATOM 833 O O . LYS A 1 101 ? 7.798 4.394 -7.390 1.00 96.25 101 LYS A O 1
ATOM 838 N N . ARG A 1 102 ? 10.003 4.772 -7.115 1.00 97.31 102 ARG A N 1
ATOM 839 C CA . ARG A 1 102 ? 9.833 5.637 -5.933 1.00 97.31 102 ARG A CA 1
ATOM 840 C C . ARG A 1 102 ? 9.105 6.931 -6.267 1.00 97.31 102 ARG A C 1
ATOM 842 O O . ARG A 1 102 ? 8.208 7.340 -5.529 1.00 97.31 102 ARG A O 1
ATOM 849 N N . GLU A 1 103 ? 9.463 7.558 -7.381 1.00 97.75 103 GLU A N 1
ATOM 850 C CA . GLU A 1 103 ? 8.807 8.768 -7.868 1.00 97.75 103 GLU A CA 1
ATOM 851 C C . GLU A 1 103 ? 7.347 8.493 -8.257 1.00 97.75 103 GLU A C 1
ATOM 853 O O . GLU A 1 103 ? 6.448 9.198 -7.799 1.00 97.75 103 GLU A O 1
ATOM 858 N N . SER A 1 104 ? 7.091 7.408 -8.992 1.00 97.38 104 SER A N 1
ATOM 859 C CA . SER A 1 104 ? 5.742 6.935 -9.336 1.00 97.38 104 SER A CA 1
ATOM 860 C C . SER A 1 104 ? 4.881 6.672 -8.090 1.00 97.38 104 SER A C 1
ATOM 862 O O . SER A 1 104 ? 3.708 7.053 -8.027 1.00 97.38 104 SER A O 1
ATOM 864 N N . CYS A 1 105 ? 5.446 6.056 -7.045 1.00 97.12 105 CYS A N 1
ATOM 865 C CA . CYS A 1 105 ? 4.756 5.879 -5.766 1.00 97.12 105 CYS A CA 1
ATOM 866 C C . CYS A 1 105 ? 4.415 7.229 -5.110 1.00 97.12 105 CYS A C 1
ATOM 868 O O . CYS A 1 105 ? 3.264 7.447 -4.729 1.00 97.12 105 CYS A O 1
ATOM 870 N N . SER A 1 106 ? 5.372 8.162 -5.045 1.00 97.56 106 SER A N 1
ATOM 871 C CA . SER A 1 106 ? 5.158 9.509 -4.496 1.00 97.56 106 SER A CA 1
ATOM 872 C C . SER A 1 106 ? 4.063 10.277 -5.239 1.00 97.56 106 SER A C 1
ATOM 874 O O . SER A 1 106 ? 3.191 10.866 -4.601 1.00 97.56 106 SER A O 1
ATOM 876 N N . GLN A 1 107 ? 4.048 10.223 -6.573 1.00 97.50 107 GLN A N 1
ATOM 877 C CA . GLN A 1 107 ? 3.014 10.858 -7.396 1.00 97.50 107 GLN A CA 1
ATOM 878 C C . GLN A 1 107 ? 1.626 10.259 -7.124 1.00 97.50 107 GLN A C 1
ATOM 880 O O . GLN A 1 107 ? 0.651 10.997 -6.962 1.00 97.50 107 GLN A O 1
ATOM 885 N N . ARG A 1 108 ? 1.525 8.928 -6.992 1.00 96.38 108 ARG A N 1
ATOM 886 C CA . ARG A 1 108 ? 0.265 8.256 -6.626 1.00 96.38 108 ARG A CA 1
ATOM 887 C C . ARG A 1 108 ? -0.219 8.647 -5.229 1.00 96.38 108 ARG A C 1
ATOM 889 O O . ARG A 1 108 ? -1.407 8.913 -5.054 1.00 96.38 108 ARG A O 1
ATOM 896 N N . LEU A 1 109 ? 0.680 8.729 -4.248 1.00 96.38 109 LEU A N 1
ATOM 897 C CA . LEU A 1 109 ? 0.351 9.191 -2.895 1.00 96.38 109 LEU A CA 1
ATOM 898 C C . LEU A 1 109 ? -0.129 10.652 -2.898 1.00 96.38 109 LEU A C 1
ATOM 900 O O . LEU A 1 109 ? -1.122 10.982 -2.244 1.00 96.38 109 LEU A O 1
ATOM 904 N N . GLN A 1 110 ? 0.517 11.518 -3.681 1.00 97.25 110 GLN A N 1
ATOM 905 C CA . GLN A 1 110 ? 0.101 12.910 -3.842 1.00 97.25 110 GLN A CA 1
ATOM 906 C C . GLN A 1 110 ? -1.301 13.005 -4.462 1.00 97.25 110 GLN A C 1
ATOM 908 O O . GLN A 1 110 ? -2.162 13.703 -3.926 1.00 97.25 110 GLN A O 1
ATOM 913 N N . ALA A 1 111 ? -1.570 12.249 -5.529 1.00 96.56 111 ALA A N 1
ATOM 914 C CA . ALA A 1 111 ? -2.883 12.212 -6.172 1.00 96.56 111 ALA A CA 1
ATOM 915 C C . ALA A 1 111 ? -3.993 11.711 -5.226 1.00 96.56 111 ALA A C 1
ATOM 917 O O . ALA A 1 111 ? -5.109 12.228 -5.244 1.00 96.56 111 ALA A O 1
ATOM 918 N N . ALA A 1 112 ? -3.684 10.748 -4.353 1.00 95.75 112 ALA A N 1
ATOM 919 C CA . ALA A 1 112 ? -4.636 10.199 -3.389 1.00 95.75 112 ALA A CA 1
ATOM 920 C C . ALA A 1 112 ? -4.800 11.034 -2.104 1.00 95.75 112 ALA A C 1
ATOM 922 O O . ALA A 1 112 ? -5.644 10.711 -1.265 1.00 95.75 112 ALA A O 1
ATOM 923 N N . THR A 1 113 ? -4.028 12.111 -1.922 1.00 95.06 113 THR A N 1
ATOM 924 C CA . THR A 1 113 ? -4.001 12.883 -0.666 1.00 95.06 113 THR A CA 1
ATOM 925 C C . THR A 1 113 ? -5.389 13.384 -0.261 1.00 95.06 113 THR A C 1
ATOM 927 O O . THR A 1 113 ? -5.791 13.208 0.887 1.00 95.06 113 THR A O 1
ATOM 930 N N . ALA A 1 114 ? -6.162 13.943 -1.198 1.00 96.06 114 ALA A N 1
ATOM 931 C CA . ALA A 1 114 ? -7.510 14.438 -0.913 1.00 96.06 114 ALA A CA 1
ATOM 932 C C . ALA A 1 114 ? -8.446 13.324 -0.408 1.00 96.06 114 ALA A C 1
ATOM 934 O O . ALA A 1 114 ? -9.175 13.520 0.564 1.00 96.06 114 ALA A O 1
ATOM 935 N N . GLN A 1 115 ? -8.378 12.138 -1.022 1.00 95.06 115 GLN A N 1
ATOM 936 C CA . GLN A 1 115 ? -9.166 10.971 -0.627 1.00 95.06 115 GLN A CA 1
ATOM 937 C C . GLN A 1 115 ? -8.783 10.483 0.777 1.00 95.06 115 GLN A C 1
ATOM 939 O O . GLN A 1 115 ? -9.660 10.229 1.604 1.00 95.06 115 GLN A O 1
ATOM 944 N N . VAL A 1 116 ? -7.481 10.381 1.067 1.00 94.88 116 VAL A N 1
ATOM 945 C CA . VAL A 1 116 ? -6.980 9.947 2.380 1.00 94.88 116 VAL A CA 1
ATOM 946 C C . VAL A 1 116 ? -7.379 10.942 3.468 1.00 94.88 116 VAL A C 1
ATOM 948 O O . VAL A 1 116 ? -7.910 10.533 4.497 1.00 94.88 116 VAL A O 1
ATOM 951 N N . VAL A 1 117 ? -7.210 12.246 3.235 1.00 95.12 117 VAL A N 1
ATOM 952 C CA . VAL A 1 117 ? -7.613 13.288 4.193 1.00 95.12 117 VAL A CA 1
ATOM 953 C C . VAL A 1 117 ? -9.122 13.265 4.431 1.00 95.12 117 VAL A C 1
ATOM 955 O O . VAL A 1 117 ? -9.555 13.279 5.582 1.00 95.12 117 VAL A O 1
ATOM 958 N N . GLN A 1 118 ? -9.935 13.168 3.376 1.00 94.00 118 GLN A N 1
ATOM 959 C CA . GLN A 1 118 ? -11.390 13.064 3.512 1.00 94.00 118 GLN A CA 1
ATOM 960 C C . GLN A 1 118 ? -11.792 11.838 4.343 1.00 94.00 118 GLN A C 1
ATOM 962 O O . GLN A 1 118 ? -12.681 11.923 5.193 1.00 94.00 118 GLN A O 1
ATOM 967 N N . PHE A 1 119 ? -11.122 10.706 4.129 1.00 93.94 119 PHE A N 1
ATOM 968 C CA . PHE A 1 119 ? -11.348 9.502 4.914 1.00 93.94 119 PHE A CA 1
ATOM 969 C C . PHE A 1 119 ? -10.978 9.705 6.390 1.00 93.94 119 PHE A C 1
ATOM 971 O O . PHE A 1 119 ? -11.783 9.391 7.262 1.00 93.94 119 PHE A O 1
ATOM 978 N N . LEU A 1 120 ? -9.821 10.300 6.688 1.00 93.38 120 LEU A N 1
ATOM 979 C CA . LEU A 1 120 ? -9.409 10.607 8.063 1.00 93.38 120 LEU A CA 1
ATOM 980 C C . LEU A 1 120 ? -10.392 11.558 8.766 1.00 93.38 120 LEU A C 1
ATOM 982 O O . LEU A 1 120 ? -10.752 11.323 9.918 1.00 93.38 120 LEU A O 1
ATOM 986 N N . LEU A 1 121 ? -10.896 12.580 8.068 1.00 92.94 121 LEU A N 1
ATOM 987 C CA . LEU A 1 121 ? -11.923 13.485 8.597 1.00 92.94 121 LEU A CA 1
ATOM 988 C C . LEU A 1 121 ? -13.234 12.751 8.906 1.00 92.94 121 LE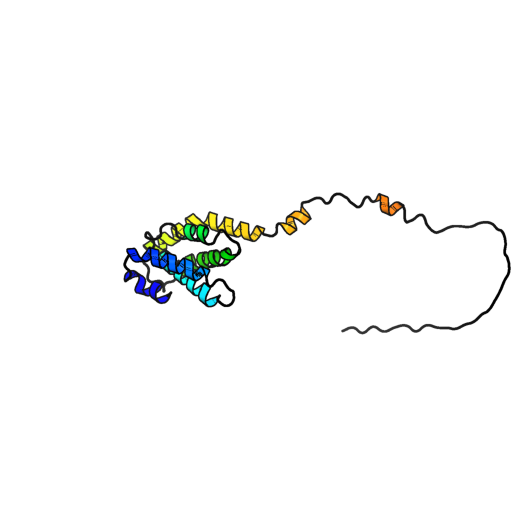U A C 1
ATOM 990 O O . LEU A 1 121 ? -13.842 12.991 9.950 1.00 92.94 121 LEU A O 1
ATOM 994 N N . LYS A 1 122 ? -13.651 11.816 8.039 1.00 88.56 122 LYS A N 1
ATOM 995 C CA . LYS A 1 122 ? -14.816 10.953 8.285 1.00 88.56 122 LYS A CA 1
ATOM 996 C C . LYS A 1 122 ? -14.645 10.142 9.573 1.00 88.56 122 LYS A C 1
ATOM 998 O O . LYS A 1 122 ? -15.598 10.043 10.340 1.00 88.56 122 LYS A O 1
ATOM 1003 N N . LEU A 1 123 ? -13.449 9.606 9.830 1.00 87.25 123 LEU A N 1
ATOM 1004 C CA . LEU A 1 123 ? -13.154 8.872 11.066 1.00 87.25 123 LEU A CA 1
ATOM 1005 C C . LEU A 1 123 ? -13.198 9.778 12.304 1.00 87.25 123 LEU A C 1
ATOM 1007 O O . LEU A 1 123 ? -13.743 9.385 13.335 1.00 87.25 123 LEU A O 1
ATOM 1011 N N . GLN A 1 124 ? -12.671 11.000 12.205 1.00 78.12 124 GLN A N 1
ATOM 1012 C CA . GLN A 1 124 ? -12.691 11.980 13.300 1.00 78.12 124 GLN A CA 1
ATOM 1013 C C . GLN A 1 124 ? -14.104 12.495 13.613 1.00 78.12 124 GLN A C 1
ATOM 1015 O O . GLN A 1 124 ? -14.406 12.822 14.756 1.00 78.12 124 GLN A O 1
ATOM 1020 N N . CYS A 1 125 ? -14.999 12.518 12.624 1.00 57.75 125 CYS A N 1
ATOM 1021 C CA . CYS A 1 125 ? -16.392 12.937 12.787 1.00 57.75 125 CYS A CA 1
ATOM 1022 C C . CYS A 1 125 ? -17.306 11.870 13.423 1.00 57.75 125 CYS A C 1
ATOM 1024 O O . CYS A 1 125 ? -18.521 12.045 13.423 1.00 57.75 125 CYS A O 1
ATOM 1026 N N . SER A 1 126 ? -16.756 10.800 14.007 1.00 55.53 126 SER A N 1
ATOM 1027 C CA . SER A 1 126 ? -17.530 9.749 14.690 1.00 55.53 126 SER A CA 1
ATOM 1028 C C . SER A 1 126 ? -18.225 10.208 15.984 1.00 55.53 126 SER A C 1
ATOM 1030 O O . SER A 1 126 ? -19.014 9.448 16.542 1.00 55.53 126 SER A O 1
ATOM 1032 N N . ASP A 1 127 ? -18.016 11.447 16.443 1.00 51.62 127 ASP A N 1
ATOM 1033 C CA . ASP A 1 127 ? -18.789 12.035 17.544 1.00 51.62 127 ASP A CA 1
ATOM 1034 C C . ASP A 1 127 ? -20.046 12.784 17.052 1.00 51.62 127 ASP A C 1
ATOM 1036 O O . ASP A 1 127 ? -20.219 13.997 17.201 1.00 51.62 127 ASP A O 1
ATOM 1040 N N . VAL A 1 128 ? -20.959 12.041 16.421 1.00 50.84 128 VAL A N 1
ATOM 1041 C CA . VAL A 1 128 ? -22.305 12.539 16.076 1.00 50.84 128 VAL A CA 1
ATOM 1042 C C . VAL A 1 128 ? -23.270 12.405 17.267 1.00 50.84 128 VAL A C 1
ATOM 1044 O O . VAL A 1 128 ? -24.391 12.899 17.205 1.00 50.84 128 VAL A O 1
ATOM 1047 N N . GLN A 1 129 ? -22.843 11.821 18.394 1.00 48.91 129 GLN A N 1
ATOM 1048 C CA . GLN A 1 129 ? -23.641 11.786 19.627 1.00 48.91 129 GLN A CA 1
ATOM 1049 C C . GLN A 1 129 ? -23.470 13.065 20.468 1.00 48.91 129 GLN A C 1
ATOM 1051 O O . GLN A 1 129 ? -24.457 13.542 21.031 1.00 48.91 129 GLN A O 1
ATOM 1056 N N . ALA A 1 130 ? -22.289 13.698 20.487 1.00 47.47 130 ALA A N 1
ATOM 1057 C CA . ALA A 1 130 ? -22.123 15.003 21.135 1.00 47.47 130 ALA A CA 1
ATOM 1058 C C . ALA A 1 130 ? -22.756 16.144 20.329 1.00 47.47 130 ALA A C 1
ATOM 1060 O O . ALA A 1 130 ? -23.381 17.027 20.912 1.00 47.47 130 ALA A O 1
ATOM 1061 N N . LYS A 1 131 ? -22.694 16.113 18.988 1.00 40.91 131 LYS A N 1
ATOM 1062 C CA . LYS A 1 131 ? -23.361 17.139 18.165 1.00 40.91 131 LYS A CA 1
ATOM 1063 C C . LYS A 1 131 ? -24.888 17.055 18.217 1.00 40.91 131 LYS A C 1
ATOM 1065 O O . LYS A 1 131 ? -25.529 18.098 18.203 1.00 40.91 131 LYS A O 1
ATOM 1070 N N . ARG A 1 132 ? -25.485 15.861 18.338 1.00 46.94 132 ARG A N 1
ATOM 1071 C CA . ARG A 1 132 ? -26.949 15.734 18.469 1.00 46.94 132 ARG A CA 1
ATOM 1072 C C . ARG A 1 132 ? -27.476 16.206 19.822 1.00 46.94 132 ARG A C 1
ATOM 1074 O O . ARG A 1 132 ? -28.480 16.902 19.851 1.00 46.94 132 ARG A O 1
ATOM 1081 N N . LYS A 1 133 ? -26.766 15.925 20.922 1.00 50.97 133 LYS A N 1
ATOM 1082 C CA . LYS A 1 133 ? -27.138 16.447 22.251 1.00 50.97 133 LYS A CA 1
ATOM 1083 C C . LYS A 1 133 ? -26.970 17.962 22.391 1.00 50.97 133 LYS A C 1
ATOM 1085 O O . LYS A 1 133 ? -27.640 18.555 23.226 1.00 50.97 133 LYS A O 1
ATOM 1090 N N . VAL A 1 134 ? -26.079 18.572 21.609 1.00 57.38 134 VAL A N 1
ATOM 1091 C CA . VAL A 1 134 ? -25.808 20.018 21.669 1.00 57.38 134 VAL A CA 1
ATOM 1092 C C . VAL A 1 134 ? -26.663 20.819 20.677 1.00 57.38 134 VAL A C 1
ATOM 1094 O O . VAL A 1 134 ? -26.960 21.978 20.952 1.00 57.38 134 VAL A O 1
ATOM 1097 N N . LEU A 1 135 ? -27.068 20.233 19.541 1.00 52.94 135 LEU A N 1
ATOM 1098 C CA . LEU A 1 135 ? -27.744 20.959 18.454 1.00 52.94 135 LEU A CA 1
ATOM 1099 C C . LEU A 1 135 ? -29.233 20.621 18.260 1.00 52.94 135 LEU A C 1
ATOM 1101 O O . LEU A 1 135 ? -29.895 21.311 17.488 1.00 52.94 135 LEU A O 1
ATOM 1105 N N . GLU A 1 136 ? -29.784 19.604 18.931 1.00 49.72 136 GLU A N 1
ATOM 1106 C CA . GLU A 1 136 ? -31.242 19.462 19.041 1.00 49.72 136 GLU A CA 1
ATOM 1107 C C . GLU A 1 136 ? -31.723 20.315 20.229 1.00 49.72 136 GLU A C 1
ATOM 1109 O O . GLU A 1 136 ? -31.404 19.982 21.375 1.00 49.72 136 GLU A O 1
ATOM 1114 N N . PRO A 1 137 ? -32.475 21.415 20.010 1.00 45.44 137 PRO A N 1
ATOM 1115 C CA . PRO A 1 137 ? -33.156 22.079 21.108 1.00 45.44 137 PRO A CA 1
ATOM 1116 C C . PRO A 1 137 ? -34.118 21.064 21.726 1.00 45.44 137 PRO A C 1
ATOM 1118 O O . PRO A 1 137 ? -35.076 20.628 21.086 1.00 45.44 137 PRO A O 1
ATOM 1121 N N . GLN A 1 138 ? -33.841 20.661 22.967 1.00 47.69 138 GLN A N 1
ATOM 1122 C CA . GLN A 1 138 ? -34.822 19.958 23.784 1.00 47.69 138 GLN A CA 1
ATOM 1123 C C . GLN A 1 138 ? -36.104 20.810 23.777 1.00 47.69 138 GLN A C 1
ATOM 1125 O O . GLN A 1 138 ? -36.007 22.016 24.037 1.00 47.69 138 GLN A O 1
ATOM 1130 N N . PRO A 1 139 ? -37.292 20.256 23.472 1.00 45.22 139 PRO A N 1
ATOM 1131 C CA . PRO A 1 139 ? -38.520 20.977 23.755 1.00 45.22 139 PRO A CA 1
ATOM 1132 C C . PRO A 1 139 ? -38.512 21.312 25.249 1.00 45.22 139 PRO A C 1
ATOM 1134 O O . PRO A 1 139 ? -38.140 20.480 26.076 1.00 45.22 139 PRO A O 1
ATOM 1137 N N . LEU A 1 140 ? -38.825 22.568 25.561 1.00 43.31 140 LEU A N 1
ATOM 1138 C CA . LEU A 1 140 ? -38.791 23.171 26.890 1.00 43.31 140 LEU A CA 1
ATOM 1139 C C . LEU A 1 140 ? -39.802 22.483 27.831 1.00 43.31 140 LEU A C 1
ATOM 1141 O O . LEU A 1 140 ? -40.831 23.052 28.177 1.00 43.31 140 LEU A O 1
ATOM 1145 N N . GLU A 1 141 ? -39.513 21.261 28.270 1.00 49.09 141 GLU A N 1
ATOM 1146 C CA . GLU A 1 141 ? -40.238 20.543 29.326 1.00 49.09 141 GLU A CA 1
ATOM 1147 C C . GLU A 1 141 ? -39.735 20.986 30.708 1.00 49.09 141 GLU A C 1
ATOM 1149 O O . GLU A 1 141 ? -39.363 20.194 31.569 1.00 49.09 141 GLU A O 1
ATOM 1154 N N . SER A 1 142 ? -39.703 22.297 30.924 1.00 50.91 142 SER A N 1
ATOM 1155 C CA . SER A 1 142 ? -39.661 22.891 32.259 1.00 50.91 142 SER A CA 1
ATOM 1156 C C . SER A 1 142 ? -40.163 24.327 32.183 1.00 50.91 142 SER A C 1
ATOM 1158 O O . SER A 1 142 ? -39.445 25.301 32.393 1.00 50.91 142 SER A O 1
ATOM 1160 N N . SER A 1 143 ? -41.452 24.462 31.865 1.00 44.22 143 SER A N 1
ATOM 1161 C CA . SER A 1 143 ? -42.164 25.713 32.108 1.00 44.22 143 SER A CA 1
ATOM 1162 C C . SER A 1 143 ? -41.979 26.125 33.582 1.00 44.22 143 SER A C 1
ATOM 1164 O O . SER A 1 143 ? -42.316 25.335 34.473 1.00 44.22 143 SER A O 1
ATOM 1166 N N . PRO A 1 144 ? -41.503 27.352 33.875 1.00 44.03 144 PRO A N 1
ATOM 1167 C CA . PRO A 1 144 ? -41.362 27.857 35.244 1.00 44.03 144 PRO A CA 1
ATOM 1168 C C . PRO A 1 144 ? -42.706 27.983 35.987 1.00 44.03 144 PRO A C 1
ATOM 1170 O O . PRO A 1 144 ? -42.725 28.237 37.188 1.00 44.03 144 PRO A O 1
ATOM 1173 N N . ALA A 1 145 ? -43.836 27.733 35.316 1.00 44.78 145 ALA A N 1
ATOM 1174 C CA . ALA A 1 145 ? -45.163 27.722 35.924 1.00 44.78 145 ALA A CA 1
ATOM 1175 C C . ALA A 1 145 ? -45.408 26.547 36.893 1.00 44.78 145 ALA A C 1
ATOM 1177 O O . ALA A 1 145 ? -46.332 26.625 37.698 1.00 44.78 145 ALA A O 1
ATOM 1178 N N . LYS A 1 146 ? -44.600 25.473 36.867 1.00 47.44 146 LYS A N 1
ATOM 1179 C CA . LYS A 1 146 ? -44.753 24.361 37.830 1.00 47.44 146 LYS A CA 1
ATOM 1180 C C . LYS A 1 146 ? -44.118 24.618 39.199 1.00 47.44 146 LYS A C 1
ATOM 1182 O O . LYS A 1 146 ? -44.526 23.980 40.158 1.00 47.44 146 LYS A O 1
ATOM 1187 N N . LEU A 1 147 ? -43.195 25.574 39.320 1.00 39.09 147 LEU A N 1
ATOM 1188 C CA . LEU A 1 147 ? -42.575 25.919 40.609 1.00 39.09 147 LEU A CA 1
ATOM 1189 C C . LEU A 1 147 ? -43.377 26.954 41.417 1.00 39.09 147 LEU A C 1
ATOM 1191 O O . LEU A 1 147 ? -43.043 27.222 42.565 1.00 39.09 147 LEU A O 1
ATOM 1195 N N . VAL A 1 148 ? -44.448 27.517 40.847 1.00 46.12 148 VAL A N 1
ATOM 1196 C CA . VAL A 1 148 ? -45.298 28.518 41.521 1.00 46.12 148 VAL A CA 1
ATOM 1197 C C . VAL A 1 148 ? -46.473 27.875 42.278 1.00 46.12 148 VAL A C 1
ATOM 1199 O O . VAL A 1 148 ? -47.165 28.557 43.021 1.00 46.12 148 VAL A O 1
ATOM 1202 N N . LEU A 1 149 ? -46.681 26.555 42.170 1.00 43.06 149 LEU A N 1
ATOM 1203 C CA . LEU A 1 149 ? -47.777 25.850 42.858 1.00 43.06 149 LEU A CA 1
ATOM 1204 C C . LEU A 1 149 ? -47.354 25.013 44.078 1.00 43.06 149 LEU A C 1
ATOM 1206 O O . LEU A 1 149 ? -48.218 24.433 44.727 1.00 43.06 149 LEU A O 1
ATOM 1210 N N . GLU A 1 150 ? -46.069 24.982 44.442 1.00 45.03 150 GLU A N 1
ATOM 1211 C CA . GLU A 1 150 ? -45.580 24.238 45.623 1.00 45.03 150 GLU A CA 1
ATOM 1212 C C . GLU A 1 150 ? -45.096 25.132 46.778 1.00 45.03 150 GLU A C 1
ATOM 1214 O O . GLU A 1 150 ? -44.450 24.652 47.706 1.00 45.03 150 GLU A O 1
ATOM 1219 N N . LEU A 1 151 ? -45.437 26.427 46.773 1.00 40.72 151 LEU A N 1
ATOM 1220 C CA . LEU A 1 151 ? -45.016 27.376 47.818 1.00 40.72 151 LEU A CA 1
ATOM 1221 C C . LEU A 1 151 ? -46.154 28.077 48.577 1.00 40.72 151 LEU A C 1
ATOM 1223 O O . LEU A 1 151 ? -45.871 28.881 49.457 1.00 40.72 151 LEU A O 1
ATOM 1227 N N . ASP A 1 152 ? -47.417 27.712 48.336 1.00 39.47 152 ASP A N 1
ATOM 1228 C CA . ASP A 1 152 ? -48.571 28.259 49.080 1.00 39.47 152 ASP A CA 1
ATOM 1229 C C . ASP A 1 152 ? -49.038 27.378 50.253 1.00 39.47 152 ASP A C 1
ATOM 1231 O O . ASP A 1 152 ? -50.141 27.525 50.779 1.00 39.47 152 ASP A O 1
ATOM 1235 N N . THR A 1 153 ? -48.187 26.458 50.716 1.00 49.91 153 THR A N 1
ATOM 1236 C CA . THR A 1 153 ? -48.463 25.676 51.927 1.00 49.91 153 THR A CA 1
ATOM 1237 C C . THR A 1 153 ? -47.415 25.983 52.998 1.00 49.91 153 THR A C 1
ATOM 1239 O O . THR A 1 153 ? -46.339 25.398 52.995 1.00 49.91 153 THR A O 1
ATOM 1242 N N . LEU A 1 154 ? -47.812 26.867 53.930 1.00 35.66 154 LEU A N 1
ATOM 1243 C CA . LEU A 1 154 ? -47.309 27.095 55.305 1.00 35.66 154 LEU A CA 1
ATOM 1244 C C . LEU A 1 154 ? -46.405 28.322 55.574 1.00 35.66 154 LEU A C 1
ATOM 1246 O O . LEU A 1 154 ? -45.187 28.187 55.623 1.00 35.66 154 LEU A O 1
ATOM 1250 N N . HIS A 1 155 ? -47.015 29.465 55.942 1.00 41.53 155 HIS A N 1
ATOM 1251 C CA . HIS A 1 155 ? -47.010 30.052 57.318 1.00 41.53 155 HIS A CA 1
ATOM 1252 C C . HIS A 1 155 ? -47.599 31.491 57.325 1.00 41.53 155 HIS A C 1
ATOM 1254 O O . HIS A 1 155 ? -46.979 32.411 56.808 1.00 41.53 155 HIS A O 1
A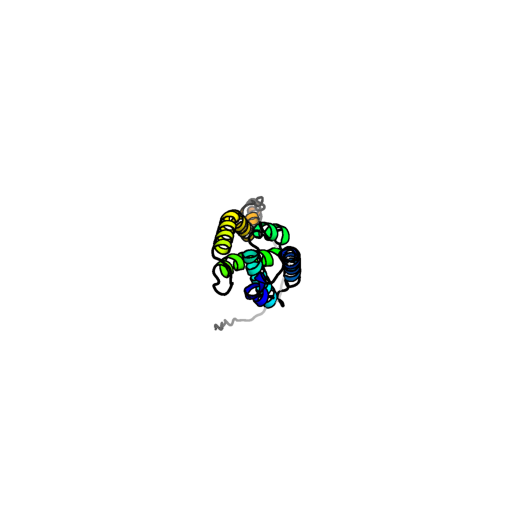TOM 1260 N N . LEU A 1 156 ? -48.873 31.678 57.713 1.00 43.12 156 LEU A N 1
ATOM 1261 C CA . LEU A 1 156 ? -49.411 32.208 58.999 1.00 43.12 156 LEU A CA 1
ATOM 1262 C C . LEU A 1 156 ? -49.072 33.682 59.361 1.00 43.12 156 LEU A C 1
ATOM 1264 O O . LEU A 1 156 ? -47.905 34.060 59.322 1.00 43.12 156 LEU A O 1
ATOM 1268 N N . PRO A 1 157 ? -50.059 34.488 59.837 1.00 41.41 157 PRO A N 1
ATOM 1269 C CA . PRO A 1 157 ? -50.339 34.502 61.283 1.00 41.41 157 PRO A CA 1
ATOM 1270 C C . PRO A 1 157 ? -51.820 34.680 61.720 1.00 41.41 157 PRO A C 1
ATOM 1272 O O . PRO A 1 157 ? -52.589 35.434 61.140 1.00 41.41 157 PRO A O 1
ATOM 1275 N N . LEU A 1 158 ? -52.146 33.995 62.828 1.00 36.34 158 LEU A N 1
ATOM 1276 C CA . LEU A 1 158 ? -52.951 34.421 63.994 1.00 36.34 158 LEU A CA 1
ATOM 1277 C C . LEU A 1 158 ? -54.302 35.147 63.786 1.00 36.34 158 LEU A C 1
ATOM 1279 O O . LEU A 1 158 ? -54.313 36.343 63.519 1.00 36.34 158 LEU A O 1
ATOM 1283 N N . LEU A 1 159 ? -55.421 34.494 64.159 1.00 34.06 159 LEU A N 1
ATOM 1284 C CA . LEU A 1 159 ? -56.191 34.789 65.395 1.00 34.06 159 LEU A CA 1
ATOM 1285 C C . LEU A 1 159 ? -57.540 34.025 65.489 1.00 34.06 159 LEU A C 1
ATOM 1287 O O . LEU A 1 159 ? -58.315 33.991 64.543 1.00 34.06 159 LEU A O 1
ATOM 1291 N N . VAL A 1 160 ? -57.832 33.557 66.716 1.00 40.62 160 VAL A N 1
ATOM 1292 C CA . VAL A 1 160 ? -59.165 33.393 67.361 1.00 40.62 160 VAL A CA 1
ATOM 1293 C C . VAL A 1 160 ? -59.850 32.002 67.357 1.00 40.62 160 VAL A C 1
ATOM 1295 O O . VAL A 1 160 ? -60.594 31.631 66.463 1.00 40.62 160 VAL A O 1
ATOM 1298 N N . GLN A 1 161 ? -59.629 31.308 68.490 1.00 37.12 161 GLN A N 1
ATOM 1299 C CA . GLN A 1 161 ? -60.562 30.609 69.411 1.00 37.12 161 GLN A CA 1
ATOM 1300 C C . GLN A 1 161 ? -61.635 29.618 68.898 1.00 37.12 161 GLN A C 1
ATOM 1302 O O . GLN A 1 161 ? -62.626 30.046 68.318 1.00 37.12 161 GLN A O 1
ATOM 1307 N N . ARG A 1 162 ? -61.588 28.354 69.381 1.00 35.31 162 ARG A N 1
ATOM 1308 C CA . ARG A 1 162 ? -62.499 27.741 70.404 1.00 35.31 162 ARG A CA 1
ATOM 1309 C C . ARG A 1 162 ? -62.212 26.221 70.633 1.00 35.31 162 ARG A C 1
ATOM 1311 O O . ARG A 1 162 ? -61.331 25.708 69.957 1.00 35.31 162 ARG A O 1
ATOM 1318 N N . PRO A 1 163 ? -62.797 25.541 71.655 1.00 48.03 163 PRO A N 1
ATOM 1319 C CA . PRO A 1 163 ? -62.034 24.814 72.684 1.00 48.03 163 PRO A CA 1
ATOM 1320 C C . PRO A 1 163 ? -61.979 23.269 72.587 1.00 48.03 163 PRO A C 1
ATOM 1322 O O . PRO A 1 163 ? -62.785 22.644 71.913 1.00 48.03 163 PRO A O 1
ATOM 1325 N N . SER A 1 164 ? -61.023 22.729 73.365 1.00 45.75 164 SER A N 1
ATOM 1326 C CA . SER A 1 164 ? -60.894 21.439 74.096 1.00 45.75 164 SER A CA 1
ATOM 1327 C C . SER A 1 164 ? -61.941 20.326 73.907 1.00 45.75 164 SER A C 1
ATOM 1329 O O . SER A 1 164 ? -63.144 20.585 73.968 1.00 45.75 164 SER A O 1
ATOM 1331 N N . PRO A 1 165 ? -61.480 19.057 73.924 1.00 41.31 165 PRO A N 1
ATOM 1332 C CA . PRO A 1 165 ? -61.863 18.219 75.065 1.00 41.31 165 PRO A CA 1
ATOM 1333 C C . PRO A 1 165 ? -60.745 17.280 75.580 1.00 41.31 165 PRO A C 1
ATOM 1335 O O . PRO A 1 165 ? -60.395 16.312 74.917 1.00 41.31 165 PRO A O 1
ATOM 1338 N N . TYR A 1 166 ? -60.330 17.500 76.837 1.00 43.44 166 TYR A N 1
ATOM 1339 C CA . TYR A 1 166 ? -59.839 16.486 77.803 1.00 43.44 166 TYR A CA 1
ATOM 1340 C C . TYR A 1 166 ? -58.474 15.782 77.520 1.00 43.44 166 TYR A C 1
ATOM 1342 O O . TYR A 1 166 ? -57.931 15.900 76.427 1.00 43.44 166 TYR A O 1
ATOM 1350 N N . PRO A 1 167 ? -57.799 15.210 78.549 1.00 51.94 167 PRO A N 1
ATOM 1351 C CA . PRO A 1 167 ? -56.503 15.726 78.989 1.00 51.94 167 PRO A CA 1
ATOM 1352 C C . PRO A 1 167 ? -55.417 14.642 79.157 1.00 51.94 167 PRO A C 1
ATOM 1354 O O . PRO A 1 167 ? -55.712 13.457 79.126 1.00 51.94 167 PRO A O 1
ATOM 1357 N N . ALA A 1 168 ? -54.199 15.121 79.448 1.00 45.47 168 ALA A N 1
ATOM 1358 C CA . ALA A 1 168 ? -53.162 14.507 80.291 1.00 45.47 168 ALA A CA 1
ATOM 1359 C C . ALA A 1 168 ? -52.606 13.127 79.836 1.00 45.47 168 ALA A C 1
ATOM 1361 O O . ALA A 1 168 ? -53.324 12.206 79.494 1.00 45.47 168 ALA A O 1
ATOM 1362 N N . GLU A 1 169 ? -51.297 12.904 79.776 1.00 42.69 169 GLU A N 1
ATOM 1363 C CA . GLU A 1 169 ? -50.405 12.888 80.932 1.00 42.69 169 GLU A CA 1
ATOM 1364 C C . GLU A 1 169 ? -48.928 12.662 80.516 1.00 42.69 169 GLU A C 1
ATOM 1366 O O . GLU A 1 169 ? -48.657 12.066 79.478 1.00 42.69 169 GLU A O 1
ATOM 1371 N N . LEU A 1 170 ? -48.021 13.068 81.423 1.00 44.31 170 LEU A N 1
ATOM 1372 C CA . LEU A 1 170 ? -46.703 12.481 81.763 1.00 44.31 170 LEU A CA 1
ATOM 1373 C C . LEU A 1 170 ? -45.576 12.561 80.702 1.00 44.31 170 LEU A C 1
ATOM 1375 O O . LEU A 1 170 ? -45.579 11.848 79.711 1.00 44.31 170 LEU A O 1
ATOM 1379 N N . ASN A 1 171 ? -44.632 13.507 80.800 1.00 40.25 171 ASN A N 1
ATOM 1380 C CA . ASN A 1 171 ? -43.488 13.640 81.734 1.00 40.25 171 ASN A CA 1
ATOM 1381 C C . ASN A 1 171 ? -42.203 12.926 81.259 1.00 40.25 171 ASN A C 1
ATOM 1383 O O . ASN A 1 171 ? -42.239 11.767 80.868 1.00 40.25 171 ASN A O 1
ATOM 1387 N N . ALA A 1 172 ? -41.089 13.634 81.489 1.00 43.09 172 ALA A N 1
ATOM 1388 C CA . ALA A 1 172 ? -39.710 13.166 81.629 1.00 43.09 172 ALA A CA 1
ATOM 1389 C C . ALA A 1 172 ? -38.990 12.813 80.320 1.00 43.09 172 ALA A C 1
ATOM 1391 O O . ALA A 1 172 ? -39.548 12.180 79.440 1.00 43.09 172 ALA A O 1
ATOM 1392 N N . SER A 1 173 ? -37.709 13.090 80.112 1.00 41.34 173 SER A N 1
ATOM 1393 C CA . SER A 1 173 ? -36.640 13.839 80.786 1.00 41.34 173 SER A CA 1
ATOM 1394 C C . SER A 1 173 ? -35.379 13.501 79.974 1.00 41.34 173 SER A C 1
ATOM 1396 O O . SER A 1 173 ? -35.346 12.467 79.311 1.00 41.34 173 SER A O 1
ATOM 1398 N N . ALA A 1 174 ? -34.324 14.293 80.165 1.00 48.81 174 ALA A N 1
ATOM 1399 C CA . ALA A 1 174 ? -32.925 14.044 79.786 1.00 48.81 174 ALA A CA 1
ATOM 1400 C C . ALA A 1 174 ? -32.547 14.448 78.342 1.00 48.81 174 ALA A C 1
ATOM 1402 O O . ALA A 1 174 ? -33.080 13.909 77.380 1.00 48.81 174 ALA A O 1
ATOM 1403 N N . LEU A 1 175 ? -31.765 15.525 78.144 1.00 43.94 175 LEU A N 1
ATOM 1404 C CA . LEU A 1 175 ? -30.309 15.664 78.419 1.00 43.94 175 LEU A CA 1
ATOM 1405 C C . LEU A 1 175 ? -29.507 14.644 77.590 1.00 43.94 175 LEU A C 1
ATOM 1407 O O . LEU A 1 175 ? -29.795 13.459 77.666 1.00 43.94 175 LEU A O 1
ATOM 1411 N N . ASP A 1 176 ? -28.448 14.943 76.847 1.00 49.69 176 ASP A N 1
ATOM 1412 C CA . ASP A 1 176 ? -27.723 16.157 76.456 1.00 49.69 176 ASP A CA 1
ATOM 1413 C C . ASP A 1 176 ? -26.728 15.719 75.334 1.00 49.69 176 ASP A C 1
ATOM 1415 O O . ASP A 1 176 ? -26.584 14.518 75.080 1.00 49.69 176 ASP A O 1
ATOM 1419 N N . PRO A 1 177 ? -26.041 16.642 74.635 1.00 57.47 177 PRO A N 1
ATOM 1420 C CA . PRO A 1 177 ? -25.375 16.404 73.350 1.00 57.47 177 PRO A CA 1
ATOM 1421 C C . PRO A 1 177 ? -23.873 16.104 73.482 1.00 57.47 177 PRO A C 1
ATOM 1423 O O . PRO A 1 177 ? -23.218 16.650 74.365 1.00 57.47 177 PRO A O 1
ATOM 1426 N N . ILE A 1 178 ? -23.273 15.358 72.538 1.00 45.09 178 ILE A N 1
ATOM 1427 C CA . ILE A 1 178 ? -21.812 15.392 72.320 1.00 45.09 178 ILE A CA 1
ATOM 1428 C C . ILE A 1 178 ? -21.464 15.414 70.819 1.00 45.09 178 ILE A C 1
ATOM 1430 O O . ILE A 1 178 ? -21.900 14.588 70.023 1.00 45.09 178 ILE A O 1
ATOM 1434 N N . ASN A 1 179 ? -20.665 16.434 70.508 1.00 47.84 179 ASN A N 1
ATOM 1435 C CA . ASN A 1 179 ? -20.104 16.935 69.250 1.00 47.84 179 ASN A CA 1
ATOM 1436 C C . ASN A 1 179 ? -18.848 16.114 68.805 1.00 47.84 179 ASN A C 1
ATOM 1438 O O . ASN A 1 179 ? -18.468 15.181 69.512 1.00 47.84 179 ASN A O 1
ATOM 1442 N N . PRO A 1 180 ? -18.155 16.394 67.677 1.00 60.72 180 PRO A N 1
ATOM 1443 C CA . PRO A 1 180 ? -17.746 15.392 66.694 1.00 60.72 180 PRO A CA 1
ATOM 1444 C C . PRO A 1 180 ? -16.207 15.283 66.627 1.00 60.72 180 PRO A C 1
ATOM 1446 O O . PRO A 1 180 ? -15.505 16.016 67.320 1.00 60.72 180 PRO A O 1
ATOM 1449 N N . LYS A 1 181 ? -15.646 14.458 65.732 1.00 48.94 181 LYS A N 1
ATOM 1450 C CA . LYS A 1 181 ? -14.335 14.748 65.107 1.00 48.94 181 LYS A CA 1
ATOM 1451 C C . LYS A 1 181 ? -14.225 14.123 63.707 1.00 48.94 181 LYS A C 1
ATOM 1453 O O . LYS A 1 181 ? -14.594 12.960 63.554 1.00 48.94 181 LYS A O 1
ATOM 1458 N N . PRO A 1 182 ? -13.688 14.855 62.714 1.00 51.62 182 PRO A N 1
ATOM 1459 C CA . PRO A 1 182 ? -13.348 14.333 61.394 1.00 51.62 182 PRO A CA 1
ATOM 1460 C C . PRO A 1 182 ? -11.892 13.839 61.359 1.00 51.62 182 PRO A C 1
ATOM 1462 O O . PRO A 1 182 ? -11.040 14.369 62.073 1.00 51.62 182 PRO A O 1
ATOM 1465 N N . TRP A 1 183 ? -11.591 12.875 60.487 1.00 48.09 183 TRP A N 1
ATOM 1466 C CA . TRP A 1 183 ? -10.216 12.494 60.155 1.00 48.09 183 TRP A CA 1
ATOM 1467 C C . TRP A 1 183 ? -9.997 12.681 58.657 1.00 48.09 183 TRP A C 1
ATOM 1469 O O . TRP A 1 183 ? -10.604 12.003 57.834 1.00 48.09 183 TRP A O 1
ATOM 1479 N N . ILE A 1 184 ? -9.150 13.659 58.347 1.00 55.72 184 ILE A N 1
ATOM 1480 C CA . ILE A 1 184 ? -8.484 13.852 57.061 1.00 55.72 184 ILE A CA 1
ATOM 1481 C C . ILE A 1 184 ? -7.307 12.877 57.000 1.00 55.72 184 ILE A C 1
ATOM 1483 O O . ILE A 1 184 ? -6.535 12.794 57.959 1.00 55.72 184 ILE A O 1
ATOM 1487 N N . SER A 1 185 ? -7.134 12.218 55.858 1.00 52.56 185 SER A N 1
ATOM 1488 C CA . SER A 1 185 ? -5.876 12.155 55.094 1.00 52.56 185 SER A CA 1
ATOM 1489 C C . SER A 1 185 ? -6.193 11.715 53.674 1.00 52.56 185 SER A C 1
ATOM 1491 O O . SER A 1 185 ? -6.905 10.697 53.536 1.00 52.56 185 SER A O 1
#

InterPro domains:
  IPR011989 Armadillo-like helical [G3DSA:1.25.10.10] (1-137)
  IPR013598 Exportin-1/Importin-beta-like [PF08389] (38-131)
  IPR016024 Armadillo-type fold [SSF48371] (2-121)
  IPR051345 Importin beta-like nuclear transport receptors [PTHR12363] (1-135)

pLDDT: mean 77.71, std 22.8, range [34.06, 97.94]

Radius of gyration: 37.13 Å; chains: 1; bounding box: 79×49×96 Å

Organism: NCBI:txid878477